Protein AF-A0AAD7NN65-F1 (afdb_monomer_lite)

pLDDT: mean 78.96, std 22.38, range [30.28, 98.56]

Sequence (208 aa):
MVINSLLILPLAISVAATFPTRLIYQSTSGLIFKNIAVRPSSKILITSTTSPTLHTLDATSTNATLDEVYTFHVTSLAGIAEYQPDIYAVVALNVNITAFCAVPGTPVAVWHVDLTADTPAVTQVAVISDPQSILNGLSAVPGNPDVVLAADPVVGAVYEITMSTVIYRAGVDLKSKGRRTGGSGMSERRRAGGSGTYTKRNHNTTGG

InterPro domains:
  IPR011042 Six-bladed beta-propeller, TolB-like [G3DSA:2.120.10.30] (15-181)
  IPR052998 Hetero-Diels-Alderase-like [PTHR42060] (18-170)

Structure (mmCIF, N/CA/C/O backbone):
data_AF-A0AAD7NN65-F1
#
_entry.id   AF-A0AAD7NN65-F1
#
loop_
_atom_site.group_PDB
_atom_site.id
_atom_site.type_symbol
_atom_site.label_atom_id
_atom_site.label_alt_id
_atom_site.label_comp_id
_atom_site.label_asym_id
_atom_site.label_entity_id
_atom_site.label_seq_id
_atom_site.pdbx_PDB_ins_code
_atom_site.Cartn_x
_atom_site.Cartn_y
_atom_site.Cartn_z
_atom_site.occupancy
_atom_site.B_iso_or_equiv
_atom_site.auth_seq_id
_atom_site.auth_comp_id
_atom_site.auth_asym_id
_atom_site.auth_atom_id
_atom_site.pdbx_PDB_model_num
ATOM 1 N N . MET A 1 1 ? -60.471 41.986 -25.757 1.00 39.44 1 MET A N 1
ATOM 2 C CA . MET A 1 1 ? -60.218 41.500 -24.384 1.00 39.44 1 MET A CA 1
ATOM 3 C C . MET A 1 1 ? -58.959 40.650 -24.444 1.00 39.44 1 MET A C 1
ATOM 5 O O . MET A 1 1 ? -59.010 39.572 -25.014 1.00 39.44 1 MET A O 1
ATOM 9 N N . VAL A 1 2 ? -57.816 41.193 -24.020 1.00 37.22 2 VAL A N 1
ATOM 10 C CA . VAL A 1 2 ? -56.503 40.530 -24.127 1.00 37.22 2 VAL A CA 1
ATOM 11 C C . VAL A 1 2 ? -56.123 40.065 -22.726 1.00 37.22 2 VAL A C 1
ATOM 13 O O . VAL A 1 2 ? -56.065 40.886 -21.814 1.00 37.22 2 VAL A O 1
ATOM 16 N N . ILE A 1 3 ? -55.948 38.759 -22.532 1.00 47.16 3 ILE A N 1
ATOM 17 C CA . ILE A 1 3 ? -55.570 38.179 -21.240 1.00 47.16 3 ILE A CA 1
ATOM 18 C C . ILE A 1 3 ? -54.047 38.024 -21.254 1.00 47.16 3 ILE A C 1
ATOM 20 O O . ILE A 1 3 ? -53.515 37.188 -21.979 1.00 47.16 3 ILE A O 1
ATOM 24 N N . ASN A 1 4 ? -53.348 38.854 -20.479 1.00 46.69 4 ASN A N 1
ATOM 25 C CA . ASN A 1 4 ? -51.917 38.700 -20.223 1.00 46.69 4 ASN A CA 1
ATOM 26 C C . ASN A 1 4 ? -51.708 37.517 -19.268 1.00 46.69 4 ASN A C 1
ATOM 28 O O . ASN A 1 4 ? -51.954 37.634 -18.068 1.00 46.69 4 ASN A O 1
ATOM 32 N N . SER A 1 5 ? -51.239 36.384 -19.787 1.00 57.75 5 SER A N 1
ATOM 33 C CA . SER A 1 5 ? -50.751 35.279 -18.959 1.00 57.75 5 SER A CA 1
ATOM 34 C C . SER A 1 5 ? -49.313 35.556 -18.523 1.00 57.75 5 SER A C 1
ATOM 36 O O . SER A 1 5 ? -48.395 35.567 -19.340 1.00 57.75 5 SER A O 1
ATOM 38 N N . LEU A 1 6 ? -49.118 35.781 -17.223 1.00 54.78 6 LEU A N 1
ATOM 39 C CA . LEU A 1 6 ? -47.803 35.931 -16.606 1.00 54.78 6 LEU A CA 1
ATOM 40 C C . LEU A 1 6 ? -47.265 34.537 -16.232 1.00 54.78 6 LEU A C 1
ATOM 42 O O . LEU A 1 6 ? -47.815 33.873 -15.356 1.00 54.78 6 LEU A O 1
ATOM 46 N N . LEU A 1 7 ? -46.210 34.078 -16.909 1.00 51.28 7 LEU A N 1
ATOM 47 C CA . LEU A 1 7 ? -45.475 32.865 -16.535 1.00 51.28 7 LEU A CA 1
ATOM 48 C C . LEU A 1 7 ? -44.596 33.158 -15.312 1.00 51.28 7 LEU A C 1
ATOM 50 O O . LEU A 1 7 ? -43.692 33.988 -15.382 1.00 51.28 7 LEU A O 1
ATOM 54 N N . ILE A 1 8 ? -44.839 32.456 -14.205 1.00 59.69 8 ILE A N 1
ATOM 55 C CA . ILE A 1 8 ? -43.962 32.473 -13.029 1.00 59.69 8 ILE A CA 1
ATOM 56 C C . ILE A 1 8 ? -42.977 31.309 -13.168 1.00 59.69 8 ILE A C 1
ATOM 58 O O . ILE A 1 8 ? -43.374 30.146 -13.130 1.00 59.69 8 ILE A O 1
ATOM 62 N N . LEU A 1 9 ? -41.692 31.621 -13.344 1.00 50.56 9 LEU A N 1
ATOM 63 C CA . LEU A 1 9 ? -40.610 30.637 -13.337 1.00 50.56 9 LEU A CA 1
ATOM 64 C C . LEU A 1 9 ? -40.206 30.364 -11.873 1.00 50.56 9 LEU A C 1
ATOM 66 O O . LEU A 1 9 ? -39.846 31.318 -11.178 1.00 50.56 9 LEU A O 1
ATOM 70 N N . PRO A 1 10 ? -40.249 29.120 -11.361 1.00 60.00 10 PRO A N 1
ATOM 71 C CA . PRO A 1 10 ? -39.813 28.853 -9.998 1.00 60.00 10 PRO A CA 1
ATOM 72 C C . PRO A 1 10 ? -38.289 28.981 -9.906 1.00 60.00 10 PRO A C 1
ATOM 74 O O . PRO A 1 10 ? -37.542 28.295 -10.606 1.00 60.00 10 PRO A O 1
ATOM 77 N N . LEU A 1 11 ? -37.825 29.862 -9.021 1.00 59.59 11 LEU A N 1
ATOM 78 C CA . LEU A 1 11 ? -36.419 29.968 -8.655 1.00 59.59 11 LEU A CA 1
ATOM 79 C C . LEU A 1 11 ? -36.058 28.742 -7.802 1.00 59.59 11 LEU A C 1
ATOM 81 O O . LEU A 1 11 ? -36.485 28.631 -6.653 1.00 59.59 11 LEU A O 1
ATOM 85 N N . ALA A 1 12 ? -35.302 27.798 -8.361 1.00 61.72 12 ALA A N 1
ATOM 86 C CA . ALA A 1 12 ? -34.784 26.671 -7.595 1.00 61.72 12 ALA A CA 1
ATOM 87 C C . ALA A 1 12 ? -33.717 27.177 -6.612 1.00 61.72 12 ALA A C 1
ATOM 89 O O . ALA A 1 12 ? -32.590 27.488 -6.997 1.00 61.72 12 ALA A O 1
ATOM 90 N N . ILE A 1 13 ? -34.076 27.278 -5.333 1.00 61.81 13 ILE A N 1
ATOM 91 C CA . ILE A 1 13 ? -33.126 27.563 -4.257 1.00 61.81 13 ILE A CA 1
ATOM 92 C C . ILE A 1 13 ? -32.327 26.279 -4.017 1.00 61.81 13 ILE A C 1
ATOM 94 O O . ILE A 1 13 ? -32.827 25.318 -3.437 1.00 61.81 13 ILE A O 1
ATOM 98 N N . SER A 1 14 ? -31.081 26.245 -4.489 1.00 65.19 14 SER A N 1
ATOM 99 C CA . SER A 1 14 ? -30.148 25.170 -4.152 1.00 65.19 14 SER A CA 1
ATOM 100 C C . SER A 1 14 ? -29.712 25.338 -2.698 1.00 65.19 14 SER A C 1
ATOM 102 O O . SER A 1 14 ? -28.829 26.143 -2.403 1.00 65.19 14 SER A O 1
ATOM 104 N N . VAL A 1 15 ? -30.309 24.578 -1.779 1.00 65.19 15 VAL A N 1
ATOM 105 C CA . VAL A 1 15 ? -29.771 24.438 -0.421 1.00 65.19 15 VAL A CA 1
ATOM 106 C C . VAL A 1 15 ? -28.445 23.693 -0.534 1.00 65.19 15 VAL A C 1
ATOM 108 O O . VAL A 1 15 ? -28.407 22.521 -0.908 1.00 65.19 15 VAL A O 1
ATOM 111 N N . ALA A 1 16 ? -27.340 24.379 -0.249 1.00 71.75 16 ALA A N 1
ATOM 112 C CA . ALA A 1 16 ? -26.058 23.713 -0.090 1.00 71.75 16 ALA A CA 1
ATOM 113 C C . ALA A 1 16 ? -26.151 22.801 1.141 1.00 71.75 16 ALA A C 1
ATOM 115 O O . ALA A 1 16 ? -26.348 23.276 2.257 1.00 71.75 16 ALA A O 1
ATOM 116 N N . ALA A 1 17 ? -26.053 21.488 0.936 1.00 73.94 17 ALA A N 1
ATOM 117 C CA . ALA A 1 17 ? -25.969 20.544 2.039 1.00 73.94 17 ALA A CA 1
ATOM 118 C C . ALA A 1 17 ? -24.648 20.773 2.789 1.00 73.94 17 ALA A C 1
ATOM 120 O O . ALA A 1 17 ? -23.566 20.577 2.231 1.00 73.94 17 ALA A O 1
ATOM 121 N N . THR A 1 18 ? -24.734 21.198 4.048 1.00 78.94 18 THR A N 1
ATOM 122 C CA . THR A 1 18 ? -23.572 21.285 4.933 1.00 78.94 18 THR A CA 1
ATOM 123 C C . THR A 1 18 ? -23.341 19.912 5.549 1.00 78.94 18 THR A C 1
ATOM 125 O O . THR A 1 18 ? -24.149 19.441 6.347 1.00 78.94 18 THR A O 1
ATOM 128 N N . PHE A 1 19 ? -22.243 19.259 5.179 1.00 83.06 19 PHE A N 1
ATOM 129 C CA . PHE A 1 19 ? -21.831 18.007 5.806 1.00 83.06 19 PHE A CA 1
ATOM 130 C C . PHE A 1 19 ? -20.945 18.326 7.014 1.00 83.06 19 PHE A C 1
ATOM 132 O O . PHE A 1 19 ? -19.936 19.016 6.839 1.00 83.06 19 PHE A O 1
ATOM 139 N N . PRO A 1 20 ? -21.290 17.871 8.232 1.00 86.31 20 PRO A N 1
ATOM 140 C CA . PRO A 1 20 ? -20.447 18.106 9.394 1.00 86.31 20 PRO A CA 1
ATOM 141 C C . PRO A 1 20 ? -19.094 17.416 9.196 1.00 86.31 20 PRO A C 1
ATOM 143 O O . PRO A 1 20 ? -19.024 16.219 8.920 1.00 86.31 20 PRO A O 1
ATOM 146 N N . THR A 1 21 ? -18.010 18.175 9.338 1.00 88.75 21 THR A N 1
ATOM 147 C CA . THR A 1 21 ? -16.640 17.654 9.306 1.00 88.75 21 THR A CA 1
ATOM 148 C C . THR A 1 21 ? -16.090 17.555 10.718 1.00 88.75 21 THR A C 1
ATOM 150 O O . THR A 1 21 ? -16.286 18.461 11.527 1.00 88.75 21 THR A O 1
ATOM 153 N N . ARG A 1 22 ? -15.341 16.492 11.001 1.00 89.62 22 ARG A N 1
ATOM 154 C CA . ARG A 1 22 ? -14.658 16.282 12.280 1.00 89.62 22 ARG A CA 1
ATOM 155 C C . ARG A 1 22 ? -13.214 15.862 12.022 1.00 89.62 22 ARG A C 1
ATOM 157 O O . ARG A 1 22 ? -12.957 15.072 11.117 1.00 89.62 22 ARG A O 1
ATOM 164 N N . LEU A 1 23 ? -12.287 16.353 12.845 1.00 91.44 23 LEU A N 1
ATOM 165 C CA . LEU A 1 23 ? -10.924 15.830 12.888 1.00 91.44 23 LEU A CA 1
ATOM 166 C C . LEU A 1 23 ? -10.939 14.428 13.511 1.00 91.44 23 LEU A C 1
ATOM 168 O O . LEU A 1 23 ? -11.312 14.272 14.673 1.00 91.44 23 LEU A O 1
ATOM 172 N N . ILE A 1 24 ? -10.549 13.424 12.729 1.00 92.00 24 ILE A N 1
ATOM 173 C CA . ILE A 1 24 ? -10.438 12.036 13.199 1.00 92.00 24 ILE A CA 1
ATOM 174 C C . ILE A 1 24 ? -9.067 11.810 13.838 1.00 92.00 24 ILE A C 1
ATOM 176 O O . ILE A 1 24 ? -8.979 11.289 14.943 1.00 92.00 24 ILE A O 1
ATOM 180 N N . TYR A 1 25 ? -8.004 12.220 13.146 1.00 93.50 25 TYR A N 1
ATOM 181 C CA . TYR A 1 25 ? -6.630 12.014 13.582 1.00 93.50 25 TYR A CA 1
ATOM 182 C C . TYR A 1 25 ? -5.707 13.085 12.994 1.00 93.50 25 TYR A C 1
ATOM 184 O O . TYR A 1 25 ? -5.878 13.495 11.845 1.00 93.50 25 TYR A O 1
ATOM 192 N N . GLN A 1 26 ? -4.704 13.499 13.768 1.00 92.62 26 GLN A N 1
ATOM 193 C CA . GLN A 1 26 ? -3.608 14.352 13.316 1.00 92.62 26 GLN A CA 1
ATOM 194 C C . GLN A 1 26 ? -2.284 13.763 13.802 1.00 92.62 26 GLN A C 1
ATOM 196 O O . GLN A 1 26 ? -2.108 13.516 14.993 1.00 92.62 26 GLN A O 1
ATOM 201 N N . SER A 1 27 ? -1.345 13.555 12.878 1.00 91.31 27 SER A N 1
ATOM 202 C CA . SER A 1 27 ? -0.030 13.011 13.214 1.00 91.31 27 SER A CA 1
ATOM 203 C C . SER A 1 27 ? 0.775 13.991 14.065 1.00 91.31 27 SER A C 1
ATOM 205 O O . SER A 1 27 ? 0.946 15.147 13.683 1.00 91.31 27 SER A O 1
ATOM 207 N N . THR A 1 28 ? 1.359 13.503 15.158 1.00 89.62 28 THR A N 1
ATOM 208 C CA . THR A 1 28 ? 2.339 14.241 15.977 1.00 89.62 28 THR A CA 1
ATOM 209 C C . THR A 1 28 ? 3.787 13.901 15.612 1.00 89.62 28 THR A C 1
ATOM 211 O O . THR A 1 28 ? 4.690 14.675 15.905 1.00 89.62 28 THR A O 1
ATOM 214 N N . SER A 1 29 ? 4.011 12.785 14.913 1.00 87.00 29 SER A N 1
ATOM 215 C CA . SER A 1 29 ? 5.327 12.282 14.487 1.00 87.00 29 SER A CA 1
ATOM 216 C C . SER A 1 29 ? 5.775 12.768 13.101 1.00 87.00 29 SER A C 1
ATOM 218 O O . SER A 1 29 ? 6.765 12.281 12.564 1.00 87.00 29 SER A O 1
ATOM 220 N N . GLY A 1 30 ? 5.050 13.718 12.498 1.00 84.94 30 GLY A N 1
ATOM 221 C CA . GLY A 1 30 ? 5.386 14.255 11.174 1.00 84.94 30 GLY A CA 1
ATOM 222 C C . GLY A 1 30 ? 5.060 13.341 9.985 1.00 84.94 30 GLY A C 1
ATOM 223 O O . GLY A 1 30 ? 5.566 13.590 8.892 1.00 84.94 30 GLY A O 1
ATOM 224 N N . LEU A 1 31 ? 4.214 12.312 10.153 1.00 92.81 31 LEU A N 1
ATOM 225 C CA . LEU A 1 31 ? 3.743 11.496 9.032 1.00 92.81 31 LEU A CA 1
ATOM 226 C C . LEU A 1 31 ? 3.009 12.352 7.997 1.00 92.81 31 LEU A C 1
ATOM 228 O O . LEU A 1 31 ? 2.053 13.065 8.308 1.00 92.81 31 LEU A O 1
ATOM 232 N N . ILE A 1 32 ? 3.423 12.225 6.739 1.00 93.44 32 ILE A N 1
ATOM 233 C CA . ILE A 1 32 ? 2.738 12.834 5.600 1.00 93.44 32 ILE A CA 1
ATOM 234 C C . ILE A 1 32 ? 1.831 11.772 4.983 1.00 93.44 32 ILE A C 1
ATOM 236 O O . ILE A 1 32 ? 2.306 10.908 4.240 1.00 93.44 32 ILE A O 1
ATOM 240 N N . PHE A 1 33 ? 0.537 11.817 5.302 1.00 95.25 33 PHE A N 1
ATOM 241 C CA . PHE A 1 33 ? -0.455 10.902 4.730 1.00 95.25 33 PHE A CA 1
ATOM 242 C C . PHE A 1 33 ? -0.684 11.161 3.241 1.00 95.25 33 PHE A C 1
ATOM 244 O O . PHE A 1 33 ? -0.532 12.288 2.755 1.00 95.25 33 PHE A O 1
ATOM 251 N N . LYS A 1 34 ? -1.044 10.102 2.511 1.00 92.50 34 LYS A N 1
ATOM 252 C CA . LYS A 1 34 ? -1.298 10.159 1.068 1.00 92.50 34 LYS A CA 1
ATOM 253 C C . LYS A 1 34 ? -2.701 9.724 0.712 1.00 92.50 34 LYS A C 1
ATOM 255 O O . LYS A 1 34 ? -3.583 10.571 0.606 1.00 92.50 34 LYS A O 1
ATOM 260 N N . ASN A 1 35 ? -2.887 8.426 0.525 1.00 96.56 35 ASN A N 1
ATOM 261 C CA . ASN A 1 35 ? -4.137 7.848 0.069 1.00 96.56 35 ASN A CA 1
ATOM 262 C C . 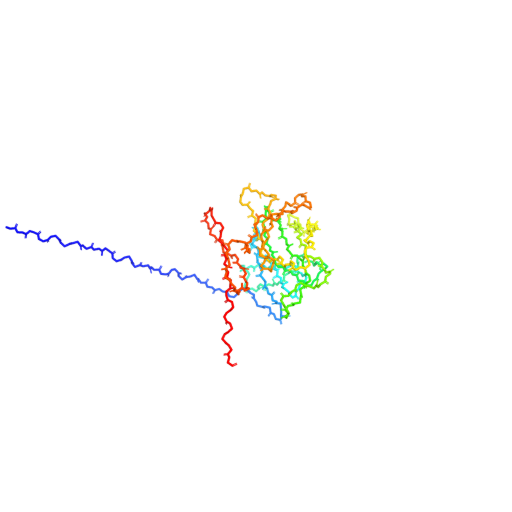ASN A 1 35 ? -4.715 6.942 1.152 1.00 96.56 35 ASN A C 1
ATOM 264 O O . ASN A 1 35 ? -3.989 6.424 2.009 1.00 96.56 35 ASN A O 1
ATOM 268 N N . ILE A 1 36 ? -6.030 6.762 1.086 1.00 97.38 36 ILE A N 1
ATOM 269 C CA . ILE A 1 36 ? -6.789 5.961 2.037 1.00 97.38 36 ILE A CA 1
ATOM 270 C C . ILE A 1 36 ? -7.654 4.932 1.315 1.00 97.38 36 ILE A C 1
ATOM 272 O O . ILE A 1 36 ? -8.092 5.170 0.188 1.00 97.38 36 ILE A O 1
ATOM 276 N N . ALA A 1 37 ? -7.944 3.828 1.995 1.00 97.69 37 ALA A N 1
ATOM 277 C CA . ALA A 1 37 ? -8.984 2.882 1.609 1.00 97.69 37 ALA A CA 1
ATOM 278 C C . ALA A 1 37 ? -9.854 2.566 2.829 1.00 97.69 37 ALA A C 1
ATOM 280 O O . ALA A 1 37 ? -9.349 2.454 3.943 1.00 97.69 37 ALA A O 1
ATOM 281 N N . VAL A 1 38 ? -11.166 2.463 2.630 1.00 96.44 38 VAL A N 1
ATOM 282 C CA . VAL A 1 38 ? -12.100 2.081 3.696 1.00 96.44 38 VAL A CA 1
ATOM 283 C C . VAL A 1 38 ? -12.237 0.569 3.667 1.00 96.44 38 VAL A C 1
ATOM 285 O O . VAL A 1 38 ? -12.474 0.012 2.601 1.00 96.44 38 VAL A O 1
ATOM 288 N N . ARG A 1 39 ? -12.087 -0.075 4.822 1.00 95.94 39 ARG A N 1
ATOM 289 C CA . ARG A 1 39 ? -12.269 -1.518 4.971 1.00 95.94 39 ARG A CA 1
ATOM 290 C C . ARG A 1 39 ? -13.745 -1.874 5.145 1.00 95.94 39 ARG A C 1
ATOM 292 O O . ARG A 1 39 ? -14.496 -1.057 5.688 1.00 95.94 39 ARG A O 1
ATOM 299 N N . PRO A 1 40 ? -14.155 -3.121 4.853 1.00 94.06 40 PRO A N 1
ATOM 300 C CA . PRO A 1 40 ? -15.480 -3.629 5.224 1.00 94.06 40 PRO A CA 1
ATOM 301 C C . PRO A 1 40 ? -15.797 -3.493 6.724 1.00 94.06 40 PRO A C 1
ATOM 303 O O . PRO A 1 40 ? -16.945 -3.284 7.105 1.00 94.06 40 PRO A O 1
ATOM 306 N N . SER A 1 41 ? -14.774 -3.523 7.586 1.00 91.19 41 SER A N 1
ATOM 307 C CA . SER A 1 41 ? -14.889 -3.285 9.034 1.00 91.19 41 SER A CA 1
ATOM 308 C C . SER A 1 41 ? -15.132 -1.820 9.428 1.00 91.19 41 SER A C 1
ATOM 310 O O . SER A 1 41 ? -15.153 -1.506 10.613 1.00 91.19 41 SER A O 1
ATOM 312 N N . SER A 1 42 ? -15.294 -0.906 8.464 1.00 90.31 42 SER A N 1
ATOM 313 C CA . SER A 1 42 ? -15.393 0.555 8.656 1.00 90.31 42 SER A CA 1
ATOM 314 C C . SER A 1 42 ? -14.130 1.238 9.197 1.00 90.31 42 SER A C 1
ATOM 316 O O . SER A 1 42 ? -14.113 2.457 9.380 1.00 90.31 42 SER A O 1
ATOM 318 N N . LYS A 1 43 ? -13.039 0.488 9.390 1.00 95.56 43 LYS A N 1
ATOM 319 C CA . LYS A 1 43 ? -11.708 1.059 9.617 1.00 95.56 43 LYS A CA 1
ATOM 320 C C . LYS A 1 43 ? -11.148 1.652 8.324 1.00 95.56 43 LYS A C 1
ATOM 322 O O . LYS A 1 43 ? -11.530 1.260 7.224 1.00 95.56 43 LYS A O 1
ATOM 327 N N . ILE A 1 44 ? -10.218 2.590 8.453 1.00 97.12 44 ILE A N 1
ATOM 328 C CA . ILE A 1 44 ? -9.548 3.246 7.328 1.00 97.12 44 ILE A CA 1
ATOM 329 C C . ILE A 1 44 ? -8.091 2.802 7.295 1.00 97.12 44 ILE A C 1
ATOM 331 O O . ILE A 1 44 ? -7.387 2.971 8.285 1.00 97.12 44 ILE A O 1
ATOM 335 N N . LEU A 1 45 ? -7.644 2.294 6.149 1.00 98.31 45 LEU A N 1
ATOM 336 C CA . LEU A 1 45 ? -6.238 2.083 5.820 1.00 98.31 45 LEU A CA 1
ATOM 337 C C . LEU A 1 45 ? -5.619 3.374 5.293 1.00 98.31 45 LEU A C 1
ATOM 339 O O . LEU A 1 45 ? -6.246 4.083 4.506 1.00 98.31 45 LEU A O 1
ATOM 343 N N . ILE A 1 46 ? -4.387 3.664 5.701 1.00 98.06 46 ILE A N 1
ATOM 344 C CA . ILE A 1 46 ? -3.701 4.924 5.412 1.00 98.06 46 ILE A CA 1
ATOM 345 C C . ILE A 1 46 ? -2.266 4.643 4.975 1.00 98.06 46 ILE A C 1
ATOM 347 O O . ILE A 1 46 ? -1.496 3.983 5.672 1.00 98.06 46 ILE A O 1
ATOM 351 N N . THR A 1 47 ? -1.899 5.208 3.829 1.00 98.12 47 THR A N 1
ATOM 352 C CA . THR A 1 47 ? -0.525 5.222 3.308 1.00 98.12 47 THR A CA 1
ATOM 353 C C . THR A 1 47 ? 0.184 6.529 3.663 1.00 98.12 47 THR A C 1
ATOM 355 O O . THR A 1 47 ? -0.453 7.572 3.857 1.00 98.12 47 THR A O 1
ATOM 358 N N . SER A 1 48 ? 1.517 6.503 3.713 1.00 96.38 48 SER A N 1
ATOM 359 C CA . SER A 1 48 ? 2.333 7.685 3.992 1.00 96.38 48 SER A CA 1
ATOM 360 C C . SER A 1 48 ? 3.571 7.757 3.104 1.00 96.38 48 SER A C 1
ATOM 362 O O . SER A 1 48 ? 4.271 6.768 2.926 1.00 96.38 48 SER A O 1
ATOM 364 N N . THR A 1 49 ? 3.918 8.956 2.619 1.00 94.44 49 THR A N 1
ATOM 365 C CA . THR A 1 49 ? 5.191 9.157 1.893 1.00 94.44 49 THR A CA 1
ATOM 366 C C . THR A 1 49 ? 6.430 9.178 2.775 1.00 94.44 49 THR A C 1
ATOM 368 O O . THR A 1 49 ? 7.536 9.270 2.256 1.00 94.44 49 THR A O 1
ATOM 371 N N . THR A 1 50 ? 6.257 9.183 4.092 1.00 94.69 50 THR A N 1
ATOM 372 C CA . THR A 1 50 ? 7.351 9.307 5.065 1.00 94.69 50 THR A CA 1
ATOM 373 C C . THR A 1 50 ? 7.402 8.120 6.017 1.00 94.69 50 THR A C 1
ATOM 375 O O . THR A 1 50 ? 8.086 8.189 7.032 1.00 94.69 50 THR A O 1
ATOM 378 N N . SER A 1 51 ? 6.643 7.063 5.731 1.00 95.75 51 SER A N 1
ATOM 379 C CA . SER A 1 51 ? 6.651 5.827 6.500 1.00 95.75 51 SER A CA 1
ATOM 380 C C . SER A 1 51 ? 6.511 4.630 5.560 1.00 95.75 51 SER A C 1
ATOM 382 O O . SER A 1 51 ? 5.723 4.689 4.610 1.00 95.75 51 SER A O 1
ATOM 384 N N . PRO A 1 52 ? 7.243 3.538 5.825 1.00 96.94 52 PRO A N 1
ATOM 385 C CA . PRO A 1 52 ? 7.057 2.269 5.138 1.00 96.94 52 PRO A CA 1
ATOM 386 C C . PRO A 1 52 ? 5.880 1.452 5.670 1.00 96.94 52 PRO A C 1
ATOM 388 O O . PRO A 1 52 ? 5.657 0.342 5.195 1.00 96.94 52 PRO A O 1
ATOM 391 N N . THR A 1 53 ? 5.163 1.946 6.674 1.00 98.19 53 THR A N 1
ATOM 392 C CA . THR A 1 53 ? 4.116 1.198 7.362 1.00 98.19 53 THR A CA 1
ATOM 393 C C . THR A 1 53 ? 2.742 1.568 6.819 1.00 98.19 53 THR A C 1
ATOM 395 O O . THR A 1 53 ? 2.376 2.742 6.726 1.00 98.19 53 THR A O 1
ATOM 398 N N . LEU A 1 54 ? 1.966 0.547 6.455 1.00 98.56 54 LEU A N 1
ATOM 399 C CA . LEU A 1 54 ? 0.535 0.678 6.228 1.00 98.56 54 LEU A CA 1
ATOM 400 C C . LEU A 1 54 ? -0.135 0.742 7.593 1.00 98.56 54 LEU A C 1
ATOM 402 O O . LEU A 1 54 ? -0.009 -0.187 8.392 1.00 98.56 54 LEU A O 1
ATOM 406 N N . HIS A 1 55 ? -0.846 1.832 7.849 1.00 98.06 55 HIS A N 1
ATOM 407 C CA . HIS A 1 55 ? -1.550 2.023 9.108 1.00 98.06 55 HIS A CA 1
ATOM 408 C C . HIS A 1 55 ? -3.051 1.826 8.933 1.00 98.06 55 HIS A C 1
ATOM 410 O O . HIS A 1 55 ? -3.589 1.997 7.838 1.00 98.06 55 HIS A O 1
ATOM 416 N N . THR A 1 56 ? -3.735 1.525 10.031 1.00 97.69 56 THR A N 1
ATOM 417 C CA . THR A 1 56 ? -5.192 1.534 10.116 1.00 97.69 56 THR A CA 1
ATOM 418 C C . THR A 1 56 ? -5.648 2.405 11.279 1.00 97.69 56 THR A C 1
ATOM 420 O O . THR A 1 56 ? -4.954 2.523 12.283 1.00 97.69 56 THR A O 1
ATOM 423 N N . LEU A 1 57 ? -6.834 2.996 11.169 1.00 96.19 57 LEU A N 1
ATOM 424 C CA . LEU A 1 57 ? -7.517 3.617 12.305 1.00 96.19 57 LEU A CA 1
ATOM 425 C C . LEU A 1 57 ? -9.024 3.389 12.240 1.00 96.19 57 LEU A C 1
ATOM 427 O O . LEU A 1 57 ? -9.580 3.129 11.171 1.00 96.19 57 LEU A O 1
ATOM 431 N N . ASP A 1 58 ? -9.690 3.504 13.382 1.00 95.12 58 ASP A N 1
ATOM 432 C CA . ASP A 1 58 ? -11.148 3.536 13.465 1.00 95.12 58 ASP A CA 1
ATOM 433 C C . ASP A 1 58 ? -11.643 4.988 13.431 1.00 95.12 58 ASP A C 1
ATOM 435 O O . ASP A 1 58 ? -11.431 5.760 14.368 1.00 95.12 58 ASP A O 1
ATOM 439 N N . ALA A 1 59 ? -12.319 5.361 12.344 1.00 89.88 59 ALA A N 1
ATOM 440 C CA . ALA A 1 59 ? -12.853 6.708 12.152 1.00 89.88 59 ALA A CA 1
ATOM 441 C C . ALA A 1 59 ? -14.063 7.027 13.045 1.00 89.88 59 ALA A C 1
ATOM 443 O O . ALA A 1 59 ? -14.414 8.199 13.218 1.00 89.88 59 ALA A O 1
ATOM 444 N N . THR A 1 60 ? -14.701 6.001 13.608 1.00 90.00 60 THR A N 1
ATOM 445 C CA . THR A 1 60 ? -15.848 6.143 14.510 1.00 90.00 60 THR A CA 1
ATOM 446 C C . THR A 1 60 ? -15.413 6.404 15.951 1.00 90.00 60 THR A C 1
ATOM 448 O O . THR A 1 60 ? -16.174 6.989 16.724 1.00 90.00 60 THR A O 1
ATOM 451 N N . SER A 1 61 ? -14.164 6.072 16.296 1.00 90.62 61 SER A N 1
ATOM 452 C CA . SER A 1 61 ? -13.603 6.321 17.622 1.00 90.62 61 SER A CA 1
ATOM 453 C C . SER A 1 61 ? -13.523 7.820 17.937 1.00 90.62 61 SER A C 1
ATOM 455 O O . SER A 1 61 ? -13.189 8.667 17.095 1.00 90.62 61 SER A O 1
ATOM 457 N N . THR A 1 62 ? -13.816 8.176 19.188 1.00 86.50 62 THR A N 1
ATOM 458 C CA . THR A 1 62 ? -13.615 9.536 19.711 1.00 86.50 62 THR A CA 1
ATOM 459 C C . THR A 1 62 ? -12.132 9.873 19.865 1.00 86.50 62 THR A C 1
ATOM 461 O O . THR A 1 62 ? -11.757 11.025 19.662 1.00 86.50 62 THR A O 1
ATOM 464 N N . ASN A 1 63 ? -11.303 8.858 20.121 1.00 88.50 63 ASN A N 1
ATOM 465 C CA . ASN A 1 63 ? -9.855 8.942 20.302 1.00 88.50 63 ASN A CA 1
ATOM 466 C C . ASN A 1 63 ? -9.172 7.946 19.357 1.00 88.50 63 ASN A C 1
ATOM 468 O O . ASN A 1 63 ? -8.687 6.901 19.789 1.00 88.50 63 ASN A O 1
ATOM 472 N N . ALA A 1 64 ? -9.212 8.223 18.053 1.00 92.56 64 ALA A N 1
ATOM 473 C CA . ALA A 1 64 ? -8.614 7.336 17.063 1.00 92.56 64 ALA A CA 1
ATOM 474 C C . ALA A 1 64 ? -7.090 7.252 17.255 1.00 92.56 64 ALA A C 1
ATOM 476 O O . ALA A 1 64 ? -6.413 8.272 17.400 1.00 92.56 64 ALA A O 1
ATOM 477 N N . THR A 1 65 ? -6.556 6.036 17.219 1.00 93.12 65 THR A N 1
ATOM 478 C CA . THR A 1 65 ? -5.119 5.746 17.179 1.00 93.12 65 THR A CA 1
ATOM 479 C C . THR A 1 65 ? -4.742 5.209 15.805 1.00 93.12 65 THR A C 1
ATOM 481 O O . THR A 1 65 ? -5.589 4.670 15.093 1.00 93.12 65 THR A O 1
ATOM 484 N N . LEU A 1 66 ? -3.478 5.391 15.417 1.00 94.44 66 LEU A N 1
ATOM 485 C CA . LEU A 1 66 ? -2.914 4.705 14.259 1.00 94.44 66 LEU A CA 1
ATOM 486 C C . LEU A 1 66 ? -2.318 3.386 14.722 1.00 94.44 66 LEU A C 1
ATOM 488 O O . LEU A 1 66 ? -1.308 3.383 15.424 1.00 94.44 66 LEU A O 1
ATOM 492 N N . ASP A 1 67 ? -2.920 2.295 14.279 1.00 95.62 67 ASP A N 1
ATOM 493 C CA . ASP A 1 67 ? -2.396 0.955 14.487 1.00 95.62 67 ASP A CA 1
ATOM 494 C C . ASP A 1 67 ? -1.592 0.538 13.248 1.00 95.62 67 ASP A C 1
ATOM 496 O O . ASP A 1 67 ? -1.888 0.949 12.120 1.00 95.62 67 ASP A O 1
ATOM 500 N N . GLU A 1 68 ? -0.554 -0.267 13.439 1.00 97.19 68 GLU A N 1
ATOM 501 C CA . GLU A 1 68 ? 0.248 -0.804 12.340 1.00 97.19 68 GLU A CA 1
ATOM 502 C C . GLU A 1 68 ? -0.421 -2.048 11.750 1.00 97.19 68 GLU A C 1
ATOM 504 O O . GLU A 1 68 ? -0.863 -2.933 12.479 1.00 97.19 68 GLU A O 1
ATOM 509 N N . VAL A 1 69 ? -0.495 -2.116 10.420 1.00 98.00 69 VAL A N 1
ATOM 510 C CA . VAL A 1 69 ? -0.991 -3.294 9.691 1.00 98.00 69 VAL A CA 1
ATOM 511 C C . VAL A 1 69 ? 0.184 -4.114 9.181 1.00 98.00 69 VAL A C 1
ATOM 513 O O . VAL A 1 69 ? 0.271 -5.309 9.436 1.00 98.00 69 VAL A O 1
ATOM 516 N N . TYR A 1 70 ? 1.090 -3.471 8.445 1.00 98.44 70 TYR A N 1
ATOM 517 C CA . TYR A 1 70 ? 2.255 -4.126 7.860 1.00 98.44 70 TYR A CA 1
ATOM 518 C C . TYR A 1 70 ? 3.340 -3.104 7.521 1.00 98.44 70 TYR A C 1
ATOM 520 O O . TYR A 1 70 ? 3.027 -2.004 7.060 1.00 98.44 70 TYR A O 1
ATOM 528 N N . THR A 1 71 ? 4.608 -3.480 7.693 1.00 98.25 71 THR A N 1
ATOM 529 C CA . THR A 1 71 ? 5.768 -2.635 7.377 1.00 98.25 71 THR A CA 1
ATOM 530 C C . THR A 1 71 ? 6.540 -3.218 6.201 1.00 98.25 71 THR A C 1
ATOM 532 O O . THR A 1 71 ? 7.052 -4.332 6.267 1.00 98.25 71 THR A O 1
ATOM 535 N N . PHE A 1 72 ? 6.630 -2.448 5.119 1.00 97.62 72 PHE A N 1
ATOM 536 C CA . PHE A 1 72 ? 7.303 -2.843 3.884 1.00 97.62 72 PHE A CA 1
ATOM 537 C C . PHE A 1 72 ? 8.806 -2.526 3.938 1.00 97.62 72 PHE A C 1
ATOM 539 O O . PHE A 1 72 ? 9.244 -1.615 4.635 1.00 97.62 72 PHE A O 1
ATOM 546 N N . HIS A 1 73 ? 9.620 -3.217 3.139 1.00 95.25 73 HIS A N 1
ATOM 547 C CA . HIS A 1 73 ? 11.058 -2.928 3.014 1.00 95.25 73 HIS A CA 1
ATOM 548 C C . HIS A 1 73 ? 11.343 -1.774 2.029 1.00 95.25 73 HIS A C 1
ATOM 550 O O . HIS A 1 73 ? 12.065 -1.940 1.046 1.00 95.25 73 HIS A O 1
ATOM 556 N N . VAL A 1 74 ? 10.743 -0.607 2.271 1.00 95.38 74 VAL A N 1
ATOM 557 C CA . VAL A 1 74 ? 10.919 0.636 1.490 1.00 95.38 74 VAL A 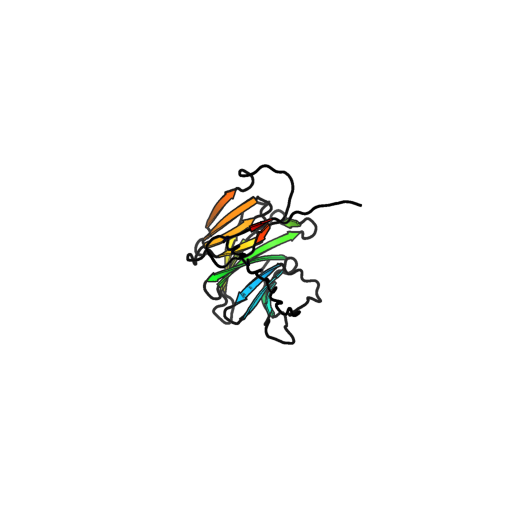CA 1
ATOM 558 C C . VAL A 1 74 ? 10.968 1.847 2.434 1.00 95.38 74 VAL A C 1
ATOM 560 O O . VAL A 1 74 ? 11.138 1.676 3.636 1.00 95.38 74 VAL A O 1
ATOM 563 N N . THR A 1 75 ? 10.827 3.075 1.929 1.00 95.19 75 THR A N 1
ATOM 564 C CA . THR A 1 75 ? 10.709 4.292 2.754 1.00 95.19 75 THR A CA 1
ATOM 565 C C . THR A 1 75 ? 9.349 4.975 2.656 1.00 95.19 75 THR A C 1
ATOM 567 O O . THR A 1 75 ? 9.058 5.869 3.452 1.00 95.19 75 THR A O 1
ATOM 570 N N . SER A 1 76 ? 8.514 4.588 1.688 1.00 96.00 76 SER A N 1
ATOM 571 C CA . SER A 1 76 ? 7.244 5.260 1.434 1.00 96.00 76 SER A CA 1
ATOM 572 C C . SER A 1 76 ? 6.181 4.356 0.824 1.00 96.00 76 SER A C 1
ATOM 574 O O . SER A 1 76 ? 6.479 3.448 0.045 1.00 96.00 76 SER A O 1
ATOM 576 N N . LEU A 1 77 ? 4.927 4.678 1.133 1.00 97.75 77 LEU A N 1
ATOM 577 C CA . LEU A 1 77 ? 3.731 4.136 0.504 1.00 97.75 77 LEU A CA 1
ATOM 578 C C . LEU A 1 77 ? 2.963 5.250 -0.221 1.00 97.75 77 LEU A C 1
ATOM 580 O O . LEU A 1 77 ? 2.944 6.405 0.219 1.00 97.75 77 LEU A O 1
ATOM 584 N N . ALA A 1 78 ? 2.311 4.904 -1.330 1.00 96.00 78 ALA A N 1
ATOM 585 C CA . ALA A 1 78 ? 1.574 5.864 -2.153 1.00 96.00 78 ALA A CA 1
ATOM 586 C C . ALA A 1 78 ? 0.138 5.407 -2.447 1.00 96.00 78 ALA A C 1
ATOM 588 O O . ALA A 1 78 ? -0.774 5.668 -1.669 1.00 96.00 78 ALA A O 1
ATOM 589 N N . GLY A 1 79 ? -0.089 4.759 -3.586 1.00 96.94 79 GLY A N 1
ATOM 590 C CA . GLY A 1 79 ? -1.413 4.313 -4.004 1.00 96.94 79 GLY A CA 1
ATOM 591 C C . GLY A 1 79 ? -1.949 3.179 -3.147 1.00 96.94 79 GLY A C 1
ATOM 592 O O . GLY A 1 79 ? -1.191 2.296 -2.759 1.00 96.94 79 GLY A O 1
ATOM 593 N N . ILE A 1 80 ? -3.258 3.186 -2.897 1.00 98.56 80 ILE A N 1
ATOM 594 C CA . ILE A 1 80 ? -3.977 2.058 -2.307 1.00 98.56 80 ILE A CA 1
ATOM 595 C C . ILE A 1 80 ? -5.346 1.915 -2.970 1.00 98.56 80 ILE A C 1
ATOM 597 O O . ILE A 1 80 ? -6.024 2.916 -3.204 1.00 98.56 80 ILE A O 1
ATOM 601 N N . ALA A 1 81 ? -5.747 0.685 -3.281 1.00 98.00 81 ALA A N 1
ATOM 602 C CA . ALA A 1 81 ? -7.085 0.380 -3.770 1.00 98.00 81 ALA A CA 1
ATOM 603 C C . ALA A 1 81 ? -7.536 -1.000 -3.294 1.00 98.00 81 ALA A C 1
ATOM 605 O O . ALA A 1 81 ? -6.823 -1.980 -3.488 1.00 98.00 81 ALA A O 1
ATOM 606 N N . GLU A 1 82 ? -8.737 -1.073 -2.722 1.00 97.69 82 GLU A N 1
ATOM 607 C CA . GLU A 1 82 ? -9.445 -2.340 -2.531 1.00 97.69 82 GLU A CA 1
ATOM 608 C C . GLU A 1 82 ? -9.920 -2.841 -3.897 1.00 97.69 82 GLU A C 1
ATOM 610 O O . GLU A 1 82 ? -10.639 -2.117 -4.596 1.00 97.69 82 GLU A O 1
ATOM 615 N N . TYR A 1 83 ? -9.487 -4.036 -4.295 1.00 96.06 83 TYR A N 1
ATOM 616 C CA . TYR A 1 83 ? -9.838 -4.632 -5.590 1.00 96.06 83 TYR A CA 1
ATOM 617 C C . TYR A 1 83 ? -10.615 -5.951 -5.452 1.00 96.06 83 TYR A C 1
ATOM 619 O O . TYR A 1 83 ? -11.309 -6.355 -6.384 1.00 96.06 83 TYR A O 1
ATOM 627 N N . GLN A 1 84 ? -10.573 -6.558 -4.265 1.00 95.81 84 GLN A N 1
ATOM 628 C CA . GLN A 1 84 ? -11.472 -7.608 -3.781 1.00 95.81 84 GLN A CA 1
ATOM 629 C C . GLN A 1 84 ? -11.831 -7.306 -2.316 1.00 95.81 84 GLN A C 1
ATOM 631 O O . GLN A 1 84 ? -11.092 -6.554 -1.682 1.00 95.81 84 GLN A O 1
ATOM 636 N N . PRO A 1 85 ? -12.937 -7.850 -1.768 1.00 96.31 85 PRO A N 1
ATOM 637 C CA . PRO A 1 85 ? -13.343 -7.572 -0.391 1.00 96.31 85 PRO A CA 1
ATOM 638 C C . PRO A 1 85 ? -12.214 -7.817 0.617 1.00 96.31 85 PRO A C 1
ATOM 640 O O . PRO A 1 85 ? -11.745 -8.941 0.764 1.00 96.31 85 PRO A O 1
ATOM 643 N N . ASP A 1 86 ? -11.794 -6.752 1.296 1.00 97.56 86 ASP A N 1
ATOM 644 C CA . ASP A 1 86 ? -10.673 -6.706 2.245 1.00 97.56 86 ASP A CA 1
ATOM 645 C C . ASP A 1 86 ? -9.302 -7.151 1.693 1.00 97.56 86 ASP A C 1
ATOM 647 O O . ASP A 1 86 ? -8.405 -7.528 2.450 1.00 97.56 86 ASP A O 1
ATOM 651 N N . ILE A 1 87 ? -9.112 -7.042 0.375 1.00 97.75 87 ILE A N 1
ATOM 652 C CA . ILE A 1 87 ? -7.839 -7.277 -0.313 1.00 97.75 87 ILE A CA 1
ATOM 653 C C . ILE A 1 87 ? -7.461 -6.033 -1.120 1.00 97.75 87 ILE A C 1
ATOM 655 O O . ILE A 1 87 ? -8.223 -5.522 -1.953 1.00 97.75 87 ILE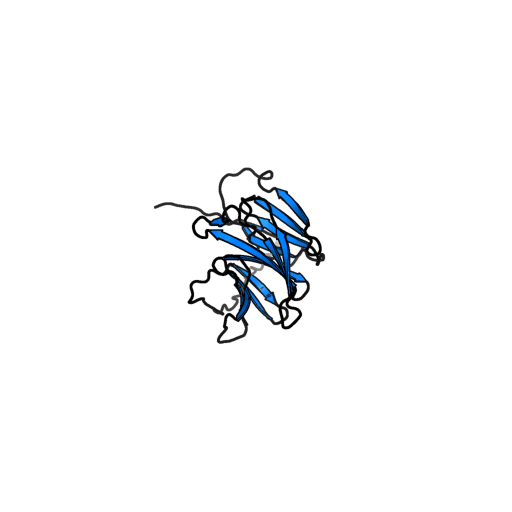 A O 1
ATOM 659 N N . TYR A 1 88 ? -6.240 -5.558 -0.897 1.00 98.44 88 TYR A N 1
ATOM 660 C CA . TYR A 1 88 ? -5.775 -4.261 -1.366 1.00 98.44 88 TYR A CA 1
ATOM 661 C C . TYR A 1 88 ? -4.532 -4.394 -2.234 1.00 98.44 88 TYR A C 1
ATOM 663 O O . TYR A 1 88 ? -3.623 -5.170 -1.953 1.00 98.44 88 TYR A O 1
ATOM 671 N N . ALA A 1 89 ? -4.478 -3.578 -3.278 1.00 98.06 89 ALA A N 1
ATOM 672 C CA . ALA A 1 89 ? -3.245 -3.263 -3.972 1.00 98.06 89 ALA A CA 1
ATOM 673 C C . ALA A 1 89 ? -2.610 -2.048 -3.287 1.00 98.06 89 ALA A C 1
ATOM 675 O O . ALA A 1 89 ? -3.304 -1.054 -3.057 1.00 98.06 89 ALA A O 1
ATOM 676 N N . VAL A 1 90 ? -1.314 -2.106 -2.976 1.00 98.38 90 VAL A N 1
ATOM 677 C CA . VAL A 1 90 ? -0.561 -1.012 -2.338 1.00 98.38 90 VAL A CA 1
ATOM 678 C C . VAL A 1 90 ? 0.706 -0.717 -3.131 1.00 98.38 90 VAL A C 1
ATOM 680 O O . VAL A 1 90 ? 1.472 -1.623 -3.449 1.00 98.38 90 VAL A O 1
ATOM 683 N N . VAL A 1 91 ? 0.957 0.556 -3.436 1.00 97.50 91 VAL A N 1
ATOM 684 C CA . VAL A 1 91 ? 2.237 0.988 -4.007 1.00 97.50 91 VAL A CA 1
ATOM 685 C C . VAL A 1 91 ? 3.246 1.199 -2.886 1.00 97.50 91 VAL A C 1
ATOM 687 O O . VAL A 1 91 ? 3.007 2.006 -1.985 1.00 97.50 91 VAL A O 1
ATOM 690 N N . ALA A 1 92 ? 4.400 0.552 -3.013 1.00 96.94 92 ALA A N 1
ATOM 691 C CA . ALA A 1 92 ? 5.559 0.729 -2.151 1.00 96.94 92 ALA A CA 1
ATOM 692 C C . ALA A 1 92 ? 6.773 1.144 -2.993 1.00 96.94 92 ALA A C 1
ATOM 694 O O . ALA A 1 92 ? 7.049 0.553 -4.042 1.00 96.94 92 ALA A O 1
ATOM 695 N N . LEU A 1 93 ? 7.487 2.176 -2.547 1.00 94.88 93 LEU A N 1
ATOM 696 C CA . LEU A 1 93 ? 8.627 2.744 -3.265 1.00 94.88 93 LEU A CA 1
ATOM 697 C C . LEU A 1 93 ? 9.570 3.499 -2.327 1.00 94.88 93 LEU A C 1
ATOM 699 O O . LEU A 1 93 ? 9.183 3.909 -1.230 1.00 94.88 93 LEU A O 1
ATOM 703 N N . ASN A 1 94 ? 10.796 3.745 -2.784 1.00 93.88 94 ASN A N 1
ATOM 704 C CA . ASN A 1 94 ? 11.685 4.704 -2.135 1.00 93.88 94 ASN A CA 1
ATOM 705 C C . ASN A 1 94 ? 11.588 6.044 -2.858 1.00 93.88 94 ASN A C 1
ATOM 707 O O . ASN A 1 94 ? 11.854 6.130 -4.057 1.00 93.88 94 ASN A O 1
ATOM 711 N N . VAL A 1 95 ? 11.226 7.098 -2.131 1.00 88.75 95 VAL A N 1
ATOM 712 C CA . VAL A 1 95 ? 11.060 8.447 -2.685 1.00 88.75 95 VAL A CA 1
ATOM 713 C C . VAL A 1 95 ? 11.967 9.439 -1.963 1.00 88.75 95 VAL A C 1
ATOM 715 O O . VAL A 1 95 ? 12.088 9.426 -0.739 1.00 88.75 95 VAL A O 1
ATOM 718 N N . ASN A 1 96 ? 12.585 10.340 -2.720 1.00 86.12 96 ASN A N 1
ATOM 719 C CA . ASN A 1 96 ? 13.118 11.579 -2.179 1.00 86.12 96 ASN A CA 1
ATOM 720 C C . ASN A 1 96 ? 11.976 12.598 -2.140 1.00 86.12 96 ASN A C 1
ATOM 722 O O . ASN A 1 96 ? 11.609 13.180 -3.163 1.00 86.12 96 ASN A O 1
ATOM 726 N N . ILE A 1 97 ? 11.397 12.800 -0.956 1.00 79.12 97 ILE A N 1
ATOM 727 C CA . ILE A 1 97 ? 10.245 13.693 -0.769 1.00 79.12 97 ILE A CA 1
ATOM 728 C C . ILE A 1 97 ? 10.543 15.149 -1.158 1.00 79.12 97 ILE A C 1
ATOM 730 O O . ILE A 1 97 ? 9.649 15.831 -1.654 1.00 79.12 97 ILE A O 1
ATOM 734 N N . THR A 1 98 ? 11.785 15.611 -0.981 1.00 81.88 98 THR A N 1
ATOM 735 C CA . THR A 1 98 ? 12.202 16.992 -1.270 1.00 81.88 98 THR A CA 1
ATOM 736 C C . THR A 1 98 ? 12.358 17.218 -2.769 1.00 81.88 98 THR A C 1
ATOM 738 O O . THR A 1 98 ? 11.918 18.236 -3.294 1.00 81.88 98 THR A O 1
ATOM 741 N N . ALA A 1 99 ? 12.961 16.255 -3.466 1.00 78.88 99 ALA A N 1
ATOM 742 C CA . ALA A 1 99 ? 13.144 16.300 -4.916 1.00 78.88 99 ALA A CA 1
ATOM 743 C C . ALA A 1 99 ? 11.912 15.807 -5.695 1.00 78.88 99 ALA A C 1
ATOM 745 O O . ALA A 1 99 ? 11.872 15.923 -6.918 1.00 78.88 99 ALA A O 1
ATOM 746 N N . PHE A 1 100 ? 10.916 15.259 -4.993 1.00 73.12 100 PHE A N 1
ATOM 747 C CA . PHE A 1 100 ? 9.703 14.676 -5.561 1.00 73.12 100 PHE A CA 1
ATOM 748 C C . PHE A 1 100 ? 10.001 13.623 -6.645 1.00 73.12 100 PHE A C 1
ATOM 750 O O . PHE A 1 100 ? 9.343 13.572 -7.684 1.00 73.12 100 PHE A O 1
ATOM 757 N N . CYS A 1 101 ? 11.019 12.791 -6.405 1.00 77.38 101 CYS A N 1
ATOM 758 C CA . CYS A 1 101 ? 11.473 11.760 -7.335 1.00 77.38 101 CYS A CA 1
ATOM 759 C C . CYS A 1 101 ? 11.662 10.399 -6.651 1.00 77.38 101 CYS A C 1
ATOM 761 O O . CYS A 1 101 ? 11.939 10.339 -5.451 1.00 77.38 101 CYS A O 1
ATOM 763 N N . ALA A 1 102 ? 11.526 9.303 -7.404 1.00 82.69 102 ALA A N 1
ATOM 764 C CA . ALA A 1 102 ? 11.950 7.989 -6.928 1.00 82.69 102 ALA A CA 1
ATOM 765 C C . ALA A 1 102 ? 13.466 7.990 -6.677 1.00 82.69 102 ALA A C 1
ATOM 767 O O . ALA A 1 102 ? 14.224 8.661 -7.382 1.00 82.69 102 ALA A O 1
ATOM 768 N N . VAL A 1 103 ? 13.917 7.241 -5.670 1.00 86.44 103 VAL A N 1
ATOM 769 C CA . VAL A 1 103 ? 15.349 7.047 -5.426 1.00 86.44 103 VAL A CA 1
ATOM 770 C C . VAL A 1 103 ? 15.919 6.219 -6.587 1.00 86.44 103 VAL A C 1
ATOM 772 O O . VAL A 1 103 ? 15.448 5.099 -6.812 1.00 86.44 103 VAL A O 1
ATOM 775 N N . PRO A 1 104 ? 16.918 6.728 -7.334 1.00 83.31 104 PRO A N 1
ATOM 776 C CA . PRO A 1 104 ? 17.463 6.016 -8.485 1.00 83.31 104 PRO A CA 1
ATOM 777 C C . PRO A 1 104 ? 17.939 4.603 -8.132 1.00 83.31 104 PRO A C 1
ATOM 779 O O . PRO A 1 104 ? 18.571 4.394 -7.098 1.00 83.31 104 PRO A O 1
ATOM 782 N N . GLY A 1 105 ? 17.640 3.633 -8.999 1.00 81.06 105 GLY A N 1
ATOM 783 C CA . GLY A 1 105 ? 18.038 2.232 -8.815 1.00 81.06 105 GLY A CA 1
ATOM 784 C C . GLY A 1 105 ? 17.209 1.451 -7.791 1.00 81.06 105 GLY A C 1
ATOM 785 O O . GLY A 1 105 ? 17.524 0.294 -7.523 1.00 81.06 105 GLY A O 1
ATOM 786 N N . THR A 1 106 ? 16.153 2.045 -7.229 1.00 87.06 106 THR A N 1
ATOM 787 C CA . THR A 1 106 ? 15.227 1.347 -6.326 1.00 87.06 106 THR A CA 1
ATOM 788 C C . THR A 1 106 ? 13.932 0.974 -7.051 1.00 87.06 106 THR A C 1
ATOM 790 O O . THR A 1 106 ? 13.479 1.730 -7.913 1.00 87.06 106 THR A O 1
ATOM 793 N N . PRO A 1 107 ? 13.333 -0.192 -6.752 1.00 84.56 107 PRO A N 1
ATOM 794 C CA . PRO A 1 107 ? 12.124 -0.628 -7.434 1.00 84.56 107 PRO A CA 1
ATOM 795 C C . PRO A 1 107 ? 10.904 0.186 -6.987 1.00 84.56 107 PRO A C 1
ATOM 797 O O . PRO A 1 107 ? 10.739 0.489 -5.803 1.00 84.56 107 PRO A O 1
ATOM 800 N N . VAL A 1 108 ? 10.003 0.459 -7.932 1.00 91.56 108 VAL A N 1
ATOM 801 C CA . VAL A 1 108 ? 8.619 0.851 -7.640 1.00 91.56 108 VAL A CA 1
ATOM 802 C C . VAL A 1 108 ? 7.750 -0.382 -7.793 1.00 91.56 108 VAL A C 1
ATOM 804 O O . VAL A 1 108 ? 7.713 -0.984 -8.869 1.00 91.56 108 VAL A O 1
ATOM 807 N N . ALA A 1 109 ? 7.072 -0.774 -6.719 1.00 93.31 109 ALA A N 1
ATOM 808 C CA . ALA A 1 109 ? 6.360 -2.038 -6.667 1.00 93.31 109 ALA A CA 1
ATOM 809 C C . ALA A 1 109 ? 4.892 -1.870 -6.283 1.00 93.31 109 ALA A C 1
ATOM 811 O O . ALA A 1 109 ? 4.538 -1.008 -5.477 1.00 93.31 109 ALA A O 1
ATOM 812 N N . VAL A 1 110 ? 4.055 -2.747 -6.833 1.00 96.00 110 VAL A N 1
ATOM 813 C CA . VAL A 1 110 ? 2.675 -2.948 -6.386 1.00 96.00 110 VAL A CA 1
ATOM 814 C C . VAL A 1 110 ? 2.601 -4.264 -5.629 1.00 96.00 110 VAL A C 1
ATOM 816 O O . VAL A 1 110 ? 3.101 -5.290 -6.092 1.00 96.00 110 VAL A O 1
ATOM 819 N N . TRP A 1 111 ? 1.993 -4.205 -4.453 1.00 97.31 111 TRP A N 1
ATOM 820 C CA . TRP A 1 111 ? 1.860 -5.305 -3.513 1.00 97.31 111 TRP A CA 1
ATOM 821 C C . TRP A 1 111 ? 0.401 -5.701 -3.361 1.00 97.31 111 TRP A C 1
ATOM 823 O O . TRP A 1 111 ? -0.471 -4.838 -3.292 1.00 97.31 111 TRP A O 1
ATOM 833 N N . HIS A 1 112 ? 0.165 -7.001 -3.279 1.00 97.19 112 HIS A N 1
ATOM 834 C CA . HIS A 1 112 ? -1.064 -7.603 -2.799 1.00 97.19 112 HIS A CA 1
ATOM 835 C C . HIS A 1 112 ? -1.021 -7.645 -1.271 1.00 97.19 112 HIS A C 1
ATOM 837 O O . HIS A 1 112 ? -0.040 -8.108 -0.689 1.00 97.19 112 HIS A O 1
ATOM 843 N N . VAL A 1 113 ? -2.072 -7.136 -0.638 1.00 98.31 113 VAL A N 1
ATOM 844 C CA . VAL A 1 113 ? -2.257 -7.105 0.813 1.00 98.31 113 VAL A CA 1
ATOM 845 C C . VAL A 1 113 ? -3.631 -7.687 1.118 1.00 98.31 113 VAL A C 1
ATOM 847 O O . VAL A 1 113 ? -4.645 -7.015 0.935 1.00 98.31 113 VAL A O 1
ATOM 850 N N . ASP A 1 114 ? -3.661 -8.934 1.566 1.00 98.06 114 ASP A N 1
ATOM 851 C CA . ASP A 1 114 ? -4.866 -9.642 1.987 1.00 98.06 114 ASP A CA 1
ATOM 852 C C . ASP A 1 114 ? -5.044 -9.497 3.503 1.00 98.06 114 ASP A C 1
ATOM 854 O O . ASP A 1 114 ? -4.180 -9.901 4.288 1.00 98.06 114 ASP A O 1
ATOM 858 N N . LEU A 1 115 ? -6.155 -8.869 3.898 1.00 98.25 115 LEU A N 1
ATOM 859 C CA . LEU A 1 115 ? -6.533 -8.614 5.289 1.00 98.25 115 LEU A CA 1
ATOM 860 C C . LEU A 1 115 ? -7.765 -9.421 5.723 1.00 98.25 115 LEU A C 1
ATOM 862 O O . LEU A 1 115 ? -8.376 -9.092 6.740 1.00 98.25 115 LEU A O 1
ATOM 866 N N . THR A 1 116 ? -8.134 -10.463 4.973 1.00 97.38 116 THR A N 1
ATOM 867 C CA . THR A 1 116 ? -9.306 -11.310 5.259 1.00 97.38 116 THR A CA 1
ATOM 868 C C . THR A 1 116 ? -9.144 -12.166 6.519 1.00 97.38 116 THR A C 1
ATOM 870 O O . THR A 1 116 ? -10.135 -12.643 7.073 1.00 97.38 116 THR A O 1
ATOM 873 N N . ALA A 1 117 ? -7.908 -12.333 6.995 1.00 95.25 117 ALA A N 1
ATOM 874 C CA . ALA A 1 117 ? -7.558 -13.001 8.242 1.00 95.25 117 ALA A CA 1
ATOM 875 C C . ALA A 1 117 ? -6.908 -12.027 9.241 1.00 95.25 117 ALA A C 1
ATOM 877 O O . ALA A 1 117 ? -6.473 -10.934 8.880 1.00 95.25 117 ALA A O 1
ATOM 878 N N . ASP A 1 118 ? -6.783 -12.452 10.502 1.00 90.56 118 ASP A N 1
ATOM 879 C CA . ASP A 1 118 ? -6.171 -11.636 11.563 1.00 90.56 118 ASP A CA 1
ATOM 880 C C . ASP A 1 118 ? -4.705 -11.279 11.272 1.00 90.56 118 ASP A C 1
ATOM 882 O O . ASP A 1 118 ? -4.222 -10.220 11.671 1.00 90.56 118 ASP A O 1
ATOM 886 N N . THR A 1 119 ? -3.987 -12.168 10.579 1.00 94.75 119 THR A N 1
ATOM 887 C CA . THR A 1 119 ? -2.610 -11.931 10.134 1.00 94.75 119 THR A CA 1
ATOM 888 C C . THR A 1 119 ? -2.606 -11.554 8.653 1.00 94.75 119 THR A C 1
ATOM 890 O O . THR A 1 119 ? -3.033 -12.374 7.839 1.00 94.75 119 THR A O 1
ATOM 893 N N . PRO A 1 120 ? -2.092 -10.366 8.282 1.00 97.12 120 PRO A N 1
ATOM 894 C CA . PRO A 1 120 ? -1.995 -9.952 6.887 1.00 97.12 120 PRO A CA 1
ATOM 895 C C . PRO A 1 120 ? -1.126 -10.896 6.052 1.00 97.12 120 PRO A C 1
ATOM 897 O O . PRO A 1 120 ? 0.012 -11.191 6.429 1.00 97.12 120 PRO A O 1
ATOM 900 N N . ALA A 1 121 ? -1.617 -11.303 4.882 1.00 97.88 121 ALA A N 1
ATOM 901 C CA . ALA A 1 121 ? -0.798 -11.949 3.861 1.00 97.88 121 ALA A CA 1
ATOM 902 C C . ALA A 1 121 ? -0.377 -10.907 2.818 1.00 97.88 121 ALA A C 1
ATOM 904 O O . ALA A 1 121 ? -1.209 -10.239 2.208 1.00 97.88 121 ALA A O 1
ATOM 905 N N . VAL A 1 122 ? 0.935 -10.732 2.641 1.00 97.62 122 VAL A N 1
ATOM 906 C CA . VAL A 1 122 ? 1.493 -9.657 1.811 1.00 97.62 122 VAL A CA 1
ATOM 907 C C . VAL A 1 122 ? 2.487 -10.221 0.806 1.00 97.62 122 VAL A C 1
ATOM 909 O O . VAL A 1 122 ? 3.464 -10.866 1.186 1.00 97.62 122 VAL A O 1
ATOM 912 N N . THR A 1 123 ? 2.252 -9.973 -0.483 1.00 95.88 123 THR A N 1
ATOM 913 C CA . THR A 1 123 ? 3.102 -10.459 -1.579 1.00 95.88 123 THR A CA 1
ATOM 914 C C . THR A 1 123 ? 3.320 -9.384 -2.634 1.00 95.88 123 THR A C 1
ATOM 916 O O . THR A 1 123 ? 2.457 -8.553 -2.915 1.00 95.88 123 THR A O 1
ATOM 919 N N . GLN A 1 124 ? 4.511 -9.366 -3.225 1.00 94.62 124 GLN A N 1
ATOM 920 C CA . GLN A 1 124 ? 4.826 -8.441 -4.303 1.00 94.62 124 GLN A CA 1
ATOM 921 C C . GLN A 1 124 ? 4.237 -8.962 -5.616 1.00 94.62 124 GLN A C 1
ATOM 923 O O . GLN A 1 124 ? 4.500 -10.099 -5.998 1.00 94.62 124 GLN A O 1
ATOM 928 N N . VAL A 1 125 ? 3.468 -8.124 -6.312 1.00 92.25 125 VAL A N 1
ATOM 929 C CA . VAL A 1 125 ? 2.767 -8.498 -7.550 1.00 92.25 125 VAL A CA 1
ATOM 930 C C . VAL A 1 125 ? 3.494 -7.982 -8.776 1.00 92.25 125 VAL A C 1
ATOM 932 O O . VAL A 1 125 ? 3.672 -8.724 -9.728 1.00 92.25 125 VAL A O 1
ATOM 935 N N . ALA A 1 126 ? 3.927 -6.723 -8.778 1.00 90.50 126 ALA A N 1
ATOM 936 C CA . ALA A 1 126 ? 4.559 -6.118 -9.946 1.00 90.50 126 ALA A CA 1
ATOM 937 C C . ALA A 1 126 ? 5.719 -5.205 -9.550 1.00 90.50 126 ALA A C 1
ATOM 939 O O . ALA A 1 126 ? 5.686 -4.562 -8.499 1.00 90.50 126 ALA A O 1
ATOM 940 N N . VAL A 1 127 ? 6.721 -5.121 -10.427 1.00 90.44 127 VAL A N 1
ATOM 941 C CA . VAL A 1 127 ? 7.814 -4.143 -10.367 1.00 90.44 127 VAL A CA 1
ATOM 942 C C . VAL A 1 127 ? 7.815 -3.355 -11.662 1.00 90.44 127 VAL A C 1
ATOM 944 O O . VAL A 1 127 ? 7.975 -3.930 -12.739 1.00 90.44 127 VAL A O 1
ATOM 947 N N . ILE A 1 128 ? 7.673 -2.038 -11.559 1.00 85.75 128 ILE A N 1
ATOM 948 C CA . ILE A 1 128 ? 7.821 -1.152 -12.708 1.00 85.75 128 ILE A CA 1
ATOM 949 C C . ILE A 1 128 ? 9.308 -0.877 -12.901 1.00 85.75 128 ILE A C 1
ATOM 951 O O . ILE A 1 128 ? 9.978 -0.369 -12.004 1.00 85.75 128 ILE A O 1
ATOM 955 N N . SER A 1 129 ? 9.828 -1.256 -14.068 1.00 81.25 129 SER A N 1
ATOM 956 C CA . SER A 1 129 ? 11.263 -1.180 -14.370 1.00 81.25 129 SER A CA 1
ATOM 957 C C . SER A 1 129 ? 11.717 0.201 -14.849 1.00 81.25 129 SER A C 1
ATOM 959 O O . SER A 1 129 ? 12.919 0.440 -14.925 1.00 81.25 129 SER A O 1
ATOM 961 N N . ASP A 1 130 ? 10.785 1.099 -15.189 1.00 81.56 130 ASP A N 1
ATOM 962 C CA . ASP A 1 130 ? 11.119 2.463 -15.602 1.00 81.56 130 ASP A CA 1
ATOM 963 C C . ASP A 1 130 ? 11.713 3.240 -14.408 1.00 81.56 130 ASP A C 1
ATOM 965 O O . ASP A 1 130 ? 11.015 3.453 -13.412 1.00 81.56 130 ASP A O 1
ATOM 969 N N . PRO A 1 131 ? 12.978 3.692 -14.480 1.00 77.25 131 PRO A N 1
ATOM 970 C CA . PRO A 1 131 ? 13.640 4.387 -13.378 1.00 77.25 131 PRO A CA 1
ATOM 971 C C . PRO A 1 131 ? 13.053 5.775 -13.080 1.00 77.25 131 PRO A C 1
ATOM 973 O O . PRO A 1 131 ? 13.379 6.358 -12.046 1.00 77.25 131 PRO A O 1
ATOM 976 N N . GLN A 1 132 ? 12.227 6.333 -13.972 1.00 80.88 132 GLN A N 1
ATOM 977 C CA . GLN A 1 132 ? 11.509 7.591 -13.748 1.00 80.88 132 GLN A CA 1
ATOM 978 C C . GLN A 1 132 ? 10.114 7.381 -13.155 1.00 80.88 132 GLN A C 1
ATOM 980 O O . GLN A 1 132 ? 9.473 8.361 -12.773 1.00 80.88 132 GLN A O 1
ATOM 985 N N . SER A 1 133 ? 9.636 6.136 -13.086 1.00 85.94 133 SER A N 1
ATOM 986 C CA . SER A 1 133 ? 8.279 5.845 -12.641 1.00 85.94 133 SER A CA 1
ATOM 987 C C . SER A 1 133 ? 8.064 6.240 -11.187 1.00 85.94 133 SER A C 1
ATOM 989 O O . SER A 1 133 ? 8.885 5.957 -10.315 1.00 85.94 133 SER A O 1
ATOM 991 N N . ILE A 1 134 ? 6.918 6.864 -10.914 1.00 89.31 134 ILE A N 1
ATOM 992 C CA . ILE A 1 134 ? 6.431 7.125 -9.556 1.00 89.31 134 ILE A CA 1
ATOM 993 C C . ILE A 1 134 ? 4.942 6.819 -9.529 1.00 89.31 134 ILE A C 1
ATOM 995 O O . ILE A 1 134 ? 4.106 7.709 -9.681 1.00 89.31 134 ILE A O 1
ATOM 999 N N . LEU A 1 135 ? 4.590 5.552 -9.320 1.00 91.75 135 LEU A N 1
ATOM 1000 C CA . LEU A 1 135 ? 3.189 5.185 -9.149 1.00 91.75 135 LEU A CA 1
ATOM 1001 C C . LEU A 1 135 ? 2.604 5.921 -7.938 1.00 91.75 135 LEU A C 1
ATOM 1003 O O . LEU A 1 135 ? 3.188 5.932 -6.854 1.00 91.75 135 LEU A O 1
ATOM 1007 N N . ASN A 1 136 ? 1.448 6.553 -8.126 1.00 90.38 136 ASN A N 1
ATOM 1008 C CA . ASN A 1 136 ? 0.828 7.379 -7.091 1.00 90.38 136 ASN A CA 1
ATOM 1009 C C . ASN A 1 136 ? -0.618 6.973 -6.812 1.00 90.38 136 ASN A C 1
ATOM 1011 O O . ASN A 1 136 ? -0.944 6.595 -5.695 1.00 90.38 136 ASN A O 1
ATOM 1015 N N . GLY A 1 137 ? -1.497 7.050 -7.810 1.00 91.50 137 GLY A N 1
ATOM 1016 C CA . GLY A 1 137 ? -2.892 6.633 -7.659 1.00 91.50 137 GLY A CA 1
ATOM 1017 C C . GLY A 1 137 ? -3.068 5.160 -8.009 1.00 91.50 137 GLY A C 1
ATOM 1018 O O . GLY A 1 137 ? -2.475 4.704 -8.985 1.00 91.50 137 GLY A O 1
ATOM 1019 N N . LEU A 1 138 ? -3.907 4.449 -7.252 1.00 96.38 138 LEU A N 1
ATOM 1020 C CA . LEU A 1 138 ? -4.439 3.142 -7.635 1.00 96.38 138 LEU A CA 1
ATOM 1021 C C . LEU A 1 138 ? -5.963 3.214 -7.700 1.00 96.38 138 LEU A C 1
ATOM 1023 O O . LEU A 1 138 ? -6.591 3.859 -6.860 1.00 96.38 138 LEU A O 1
ATOM 1027 N N . SER A 1 139 ? -6.552 2.510 -8.661 1.00 96.38 139 SER A N 1
ATOM 1028 C CA . SER A 1 139 ? -7.999 2.325 -8.737 1.00 96.38 139 SER A CA 1
ATOM 1029 C C . SER A 1 139 ? -8.318 0.908 -9.194 1.00 96.38 139 SER A C 1
ATOM 1031 O O . SER A 1 139 ? -7.755 0.430 -10.175 1.00 96.38 139 SER A O 1
ATOM 1033 N N . ALA A 1 140 ? -9.215 0.231 -8.481 1.00 95.81 140 ALA A N 1
ATOM 1034 C CA . ALA A 1 140 ? -9.762 -1.041 -8.932 1.00 95.81 140 ALA A CA 1
ATOM 1035 C C . ALA A 1 140 ? -10.693 -0.828 -10.129 1.00 95.81 140 ALA A C 1
ATOM 1037 O O . ALA A 1 140 ? -11.353 0.212 -10.234 1.00 95.81 140 ALA A O 1
ATOM 1038 N N . VAL A 1 141 ? -10.770 -1.819 -11.012 1.00 95.12 141 VAL A N 1
ATOM 1039 C CA . VAL A 1 141 ? -11.665 -1.782 -12.170 1.00 95.12 141 VAL A CA 1
ATOM 1040 C C . VAL A 1 141 ? -13.018 -2.397 -11.790 1.00 95.12 141 VAL A C 1
ATOM 1042 O O . VAL A 1 141 ? -13.084 -3.587 -11.480 1.00 95.12 141 VAL A O 1
ATOM 1045 N N . PRO A 1 142 ? -14.128 -1.633 -11.813 1.00 91.19 142 PRO A N 1
ATOM 1046 C CA . PRO A 1 142 ? -15.445 -2.181 -11.502 1.00 91.19 142 PRO A CA 1
ATOM 1047 C C . PRO A 1 142 ? -15.795 -3.362 -12.413 1.00 91.19 142 PRO A C 1
ATOM 1049 O O . PRO A 1 142 ? -15.690 -3.264 -13.633 1.00 91.19 142 PRO A O 1
ATOM 1052 N N . GLY A 1 143 ? -16.223 -4.475 -11.815 1.00 92.94 143 GLY A N 1
ATOM 1053 C CA . GLY A 1 143 ? -16.543 -5.704 -12.546 1.00 92.94 143 GLY A CA 1
ATOM 1054 C C . GLY A 1 143 ? -15.329 -6.546 -12.957 1.00 92.94 143 GLY A C 1
ATOM 1055 O O . GLY A 1 143 ? -15.526 -7.609 -13.538 1.00 92.94 143 GLY A O 1
ATOM 1056 N N . ASN A 1 144 ? -14.101 -6.123 -12.637 1.00 94.25 144 ASN A N 1
ATOM 1057 C CA . ASN A 1 144 ? -12.891 -6.913 -12.849 1.00 94.25 144 ASN A CA 1
ATOM 1058 C C . ASN A 1 144 ? -12.041 -6.970 -11.559 1.00 94.25 144 ASN A C 1
ATOM 1060 O O . ASN A 1 144 ? -11.207 -6.093 -11.330 1.00 94.25 144 ASN A O 1
ATOM 1064 N N . PRO A 1 145 ? -12.236 -8.003 -10.719 1.00 92.81 145 PRO A N 1
ATOM 1065 C CA . PRO A 1 145 ? -11.578 -8.140 -9.418 1.00 92.81 145 PRO A CA 1
ATOM 1066 C C . PRO A 1 145 ? -10.119 -8.618 -9.509 1.00 92.81 145 PRO A C 1
ATOM 1068 O O . PRO A 1 145 ? -9.540 -9.009 -8.499 1.00 92.81 145 PRO A O 1
ATOM 1071 N N . ASP A 1 146 ? -9.525 -8.639 -10.700 1.00 93.19 146 ASP A N 1
ATOM 1072 C CA . ASP A 1 146 ? -8.130 -9.036 -10.909 1.00 93.19 146 ASP A CA 1
ATOM 1073 C C . ASP A 1 146 ? -7.304 -7.923 -11.563 1.00 93.19 146 ASP A C 1
ATOM 1075 O O . ASP A 1 146 ? -6.147 -8.128 -11.911 1.00 93.19 146 ASP A O 1
ATOM 1079 N N . VAL A 1 147 ? -7.877 -6.731 -11.753 1.00 93.69 147 VAL A N 1
ATOM 1080 C CA . VAL A 1 147 ? -7.189 -5.626 -12.424 1.00 93.69 147 VAL A CA 1
ATOM 1081 C C . VAL A 1 147 ? -7.243 -4.354 -11.596 1.00 93.69 147 VAL A C 1
ATOM 1083 O O . VAL A 1 147 ? -8.308 -3.885 -11.181 1.00 93.69 147 VAL A O 1
ATOM 1086 N N . VAL A 1 148 ? -6.070 -3.746 -11.432 1.00 95.56 148 VAL A N 1
ATOM 1087 C CA . VAL A 1 148 ? -5.918 -2.394 -10.896 1.00 95.56 148 VAL A CA 1
ATOM 1088 C C . VAL A 1 148 ? -5.244 -1.487 -11.917 1.00 95.56 148 VAL A C 1
ATOM 1090 O O . VAL A 1 148 ? -4.346 -1.890 -12.656 1.00 95.56 148 VAL A O 1
ATOM 1093 N N . LEU A 1 149 ? -5.682 -0.234 -11.951 1.00 95.44 149 LEU A N 1
ATOM 1094 C CA . LEU A 1 149 ? -5.070 0.825 -12.739 1.00 95.44 149 LEU A CA 1
ATOM 1095 C C . LEU A 1 149 ? -4.124 1.625 -11.850 1.00 95.44 149 LEU A C 1
ATOM 1097 O O . LEU A 1 149 ? -4.544 2.136 -10.810 1.00 95.44 149 LEU A O 1
ATOM 1101 N N . ALA A 1 150 ? -2.872 1.766 -12.274 1.00 94.19 150 ALA A N 1
ATOM 1102 C CA . ALA A 1 150 ? -1.851 2.530 -11.573 1.00 94.19 150 ALA A CA 1
ATOM 1103 C C . ALA A 1 150 ? -1.451 3.772 -12.366 1.00 94.19 150 ALA A C 1
ATOM 1105 O O . ALA A 1 150 ? -0.948 3.679 -13.484 1.00 94.19 150 ALA A O 1
ATOM 1106 N N . ALA A 1 151 ? -1.675 4.947 -11.782 1.00 93.38 151 ALA A N 1
ATOM 1107 C CA . ALA A 1 151 ? -1.346 6.219 -12.409 1.00 93.38 151 ALA A CA 1
ATOM 1108 C C . ALA A 1 151 ? 0.095 6.633 -12.096 1.00 93.38 151 ALA A C 1
ATOM 1110 O O . ALA A 1 151 ? 0.487 6.719 -10.927 1.00 93.38 151 ALA A O 1
ATOM 1111 N N . ASP A 1 152 ? 0.834 6.976 -13.147 1.00 90.94 152 ASP A N 1
ATOM 1112 C CA . ASP A 1 152 ? 2.184 7.520 -13.088 1.00 90.94 152 ASP A CA 1
ATOM 1113 C C . ASP A 1 152 ? 2.202 8.961 -13.626 1.00 90.94 152 ASP A C 1
ATOM 1115 O O . ASP A 1 152 ? 2.195 9.186 -14.843 1.00 90.94 152 ASP A O 1
ATOM 1119 N N . PRO A 1 153 ? 2.219 9.969 -12.740 1.00 86.19 153 PRO A N 1
ATOM 1120 C CA . PRO A 1 153 ? 2.237 11.366 -13.139 1.00 86.19 153 PRO A CA 1
ATOM 1121 C C . PRO A 1 153 ? 3.590 11.835 -13.699 1.00 86.19 153 PRO A C 1
ATOM 1123 O O . PRO A 1 153 ? 3.623 12.900 -14.315 1.00 86.19 153 PRO A O 1
ATOM 1126 N N . VAL A 1 154 ? 4.691 11.103 -13.491 1.00 85.19 154 VAL A N 1
ATOM 1127 C CA . VAL A 1 154 ? 6.027 11.499 -13.976 1.00 85.19 154 VAL A CA 1
ATOM 1128 C C . VAL A 1 154 ? 6.225 11.028 -15.409 1.00 85.19 154 VAL A C 1
ATOM 1130 O O . VAL A 1 154 ? 6.562 11.809 -16.312 1.00 85.19 154 VAL A O 1
ATOM 1133 N N . VAL A 1 155 ? 5.937 9.753 -15.650 1.00 84.81 155 VAL A N 1
ATOM 1134 C CA . VAL A 1 155 ? 6.004 9.173 -16.993 1.00 84.81 155 VAL A CA 1
ATOM 1135 C C . VAL A 1 155 ? 4.800 9.612 -17.828 1.00 84.81 155 VAL A C 1
ATOM 1137 O O . VAL A 1 155 ? 4.934 9.770 -19.040 1.00 84.81 155 VAL A O 1
ATOM 1140 N N . GLY A 1 156 ? 3.677 9.964 -17.196 1.00 86.06 156 GLY A N 1
ATOM 1141 C CA . GLY A 1 156 ? 2.456 10.387 -17.883 1.00 86.06 156 GLY A CA 1
ATOM 1142 C C . GLY A 1 156 ? 1.685 9.198 -18.447 1.00 86.06 156 GLY A C 1
ATOM 1143 O O . GLY A 1 156 ? 1.165 9.279 -19.559 1.00 86.06 156 GLY A O 1
ATOM 1144 N N . ALA A 1 157 ? 1.639 8.103 -17.690 1.00 87.19 157 ALA A N 1
ATOM 1145 C CA . ALA A 1 157 ? 1.040 6.843 -18.099 1.00 87.19 157 ALA A CA 1
ATOM 1146 C C . ALA A 1 157 ? 0.032 6.329 -17.065 1.00 87.19 157 ALA A C 1
ATOM 1148 O O . ALA A 1 157 ? 0.082 6.677 -15.884 1.00 87.19 157 ALA A O 1
ATOM 1149 N N . VAL A 1 158 ? -0.876 5.469 -17.522 1.00 90.50 158 VAL A N 1
ATOM 1150 C CA . VAL A 1 158 ? -1.668 4.594 -16.651 1.00 90.50 158 VAL A CA 1
ATOM 1151 C C . VAL A 1 158 ? -1.322 3.157 -17.005 1.00 90.50 158 VAL A C 1
ATOM 1153 O O . VAL A 1 158 ? -1.454 2.753 -18.164 1.00 90.50 158 VAL A O 1
ATOM 1156 N N . TYR A 1 159 ? -0.863 2.403 -16.015 1.00 90.94 159 TYR A N 1
ATOM 1157 C CA . TYR A 1 159 ? -0.576 0.982 -16.145 1.00 90.94 159 TYR A CA 1
ATOM 1158 C C . TYR A 1 159 ? -1.798 0.172 -15.738 1.00 90.94 159 TYR A C 1
ATOM 1160 O O . TYR A 1 159 ? -2.418 0.449 -14.715 1.00 90.94 159 TYR A O 1
ATOM 1168 N N . GLU A 1 160 ? -2.123 -0.838 -16.528 1.00 92.56 160 GLU A N 1
ATOM 1169 C CA . GLU A 1 160 ? -3.026 -1.910 -16.135 1.00 92.56 160 GLU A CA 1
ATOM 1170 C C . GLU A 1 160 ? -2.184 -3.021 -15.508 1.00 92.56 160 GLU A C 1
ATOM 1172 O O . GLU A 1 160 ? -1.230 -3.495 -16.131 1.00 92.56 160 GLU A O 1
ATOM 1177 N N . ILE A 1 161 ? -2.497 -3.395 -14.272 1.00 91.50 161 ILE A N 1
ATOM 1178 C CA . ILE A 1 161 ? -1.781 -4.424 -13.518 1.00 91.50 161 ILE A CA 1
ATOM 1179 C C . ILE A 1 161 ? -2.772 -5.536 -13.211 1.00 91.50 161 ILE A C 1
ATOM 1181 O O . ILE A 1 161 ? -3.783 -5.302 -12.544 1.00 91.50 161 ILE A O 1
ATOM 1185 N N . THR A 1 162 ? -2.478 -6.735 -13.705 1.00 93.12 162 THR A N 1
ATOM 1186 C CA . THR A 1 162 ? -3.203 -7.945 -13.321 1.00 93.12 162 THR A CA 1
ATOM 1187 C C . THR A 1 162 ? -2.693 -8.393 -11.955 1.00 93.12 162 THR A C 1
ATOM 1189 O O . THR A 1 162 ? -1.490 -8.446 -11.742 1.00 93.12 162 THR A O 1
ATOM 1192 N N . MET A 1 163 ? -3.575 -8.694 -11.008 1.00 92.56 163 MET A N 1
ATOM 1193 C CA . MET A 1 163 ? -3.175 -8.986 -9.629 1.00 92.56 163 MET A CA 1
ATOM 1194 C C . MET A 1 163 ? -2.764 -10.447 -9.433 1.00 92.56 163 MET A C 1
ATOM 1196 O O . MET A 1 163 ? -1.924 -10.745 -8.586 1.00 92.56 163 MET A O 1
ATOM 1200 N N . SER A 1 164 ? -3.301 -11.353 -10.249 1.00 85.62 164 SER A N 1
ATOM 1201 C CA . SER A 1 164 ? -2.970 -12.779 -10.249 1.00 85.62 164 SER A CA 1
ATOM 1202 C C . SER A 1 164 ? -1.678 -13.121 -11.000 1.00 85.62 164 SER A C 1
ATOM 1204 O O . SER A 1 164 ? -1.130 -14.209 -10.821 1.00 85.62 164 SER A O 1
ATOM 1206 N N . THR A 1 165 ? -1.160 -12.211 -11.833 1.00 68.25 165 THR A N 1
ATOM 1207 C CA . THR A 1 165 ? 0.048 -12.433 -12.644 1.00 68.25 165 THR A CA 1
ATOM 1208 C C . THR A 1 165 ? 1.000 -11.246 -12.536 1.00 68.25 165 THR A C 1
ATOM 1210 O O . THR A 1 165 ? 0.562 -10.111 -12.458 1.00 68.25 165 THR A O 1
ATOM 1213 N N . VAL A 1 166 ? 2.318 -11.470 -12.575 1.00 60.56 166 VAL A N 1
ATOM 1214 C CA . VAL A 1 166 ? 3.356 -10.410 -12.480 1.00 60.56 166 VAL A CA 1
ATOM 1215 C C . VAL A 1 166 ? 3.437 -9.565 -13.773 1.00 60.56 166 VAL A C 1
ATOM 1217 O O . VAL A 1 166 ? 4.507 -9.159 -14.220 1.00 60.56 166 VAL A O 1
ATOM 1220 N N . ILE A 1 167 ? 2.312 -9.341 -14.452 1.00 63.75 167 ILE A N 1
ATOM 1221 C CA . ILE A 1 167 ? 2.238 -8.708 -15.767 1.00 63.75 167 ILE A CA 1
ATOM 1222 C C . ILE A 1 167 ? 1.576 -7.340 -15.620 1.00 63.75 167 ILE A C 1
ATOM 1224 O O . ILE A 1 167 ? 0.462 -7.214 -15.116 1.00 63.75 167 ILE A O 1
ATOM 1228 N N . TYR A 1 168 ? 2.254 -6.312 -16.130 1.00 65.88 168 TYR A N 1
ATOM 1229 C CA . TYR A 1 168 ? 1.676 -4.989 -16.332 1.00 65.88 168 TYR A CA 1
ATOM 1230 C C . TYR A 1 168 ? 1.688 -4.622 -17.817 1.00 65.88 168 TYR A C 1
ATOM 1232 O O . TYR A 1 168 ? 2.559 -5.051 -18.580 1.00 65.88 168 TYR A O 1
ATOM 1240 N N . ARG A 1 169 ? 0.718 -3.809 -18.238 1.00 67.19 169 ARG A N 1
ATOM 1241 C CA . ARG A 1 169 ? 0.657 -3.218 -19.581 1.00 67.19 169 ARG A CA 1
ATOM 1242 C C . ARG A 1 169 ? 0.530 -1.707 -19.460 1.00 67.19 169 ARG A C 1
ATOM 1244 O O . ARG A 1 169 ? -0.296 -1.210 -18.701 1.00 67.19 169 ARG A O 1
ATOM 1251 N N . ALA A 1 170 ? 1.326 -0.959 -20.218 1.00 64.44 170 ALA A N 1
ATOM 1252 C CA . ALA A 1 170 ? 1.102 0.476 -20.367 1.00 64.44 170 ALA A CA 1
ATOM 1253 C C . ALA A 1 170 ? -0.176 0.683 -21.199 1.00 64.44 170 ALA A C 1
ATOM 1255 O O . ALA A 1 170 ? -0.208 0.331 -22.377 1.00 64.44 170 ALA A O 1
ATOM 1256 N N . GLY A 1 171 ? -1.245 1.188 -20.578 1.00 53.81 171 GLY A N 1
ATOM 1257 C CA . GLY A 1 171 ? -2.569 1.285 -21.202 1.00 53.81 171 GLY A CA 1
ATOM 1258 C C . GLY A 1 171 ? -2.780 2.573 -21.998 1.00 53.81 171 GLY A C 1
ATOM 1259 O O . GLY A 1 171 ? -3.449 2.561 -23.030 1.00 53.81 171 GLY A O 1
ATOM 1260 N N . VAL A 1 172 ? -2.206 3.696 -21.546 1.00 58.50 172 VAL A N 1
ATOM 1261 C CA . VAL A 1 172 ? -2.337 5.002 -22.213 1.00 58.50 172 VAL A CA 1
ATOM 1262 C C . VAL A 1 172 ? -1.100 5.863 -21.953 1.00 58.50 172 VAL A C 1
ATOM 1264 O O . VAL A 1 172 ? -0.815 6.181 -20.802 1.00 58.50 172 VAL A O 1
ATOM 1267 N N . ASP A 1 173 ? -0.412 6.293 -23.014 1.00 57.03 173 ASP A N 1
ATOM 1268 C CA . ASP A 1 173 ? 0.531 7.417 -22.966 1.00 57.03 173 ASP A CA 1
ATOM 1269 C C . ASP A 1 173 ? -0.247 8.732 -23.129 1.00 57.03 173 ASP A C 1
ATOM 1271 O O . ASP A 1 173 ? -0.878 8.990 -24.158 1.00 57.03 173 ASP A O 1
ATOM 1275 N N . LEU A 1 174 ? -0.239 9.564 -22.090 1.00 53.47 174 LEU A N 1
ATOM 1276 C CA . LEU A 1 174 ? -0.946 10.843 -22.077 1.00 53.47 174 LEU A CA 1
ATOM 1277 C C . LEU A 1 174 ? -0.078 12.003 -22.582 1.00 53.47 174 LEU A C 1
ATOM 1279 O O . LEU A 1 174 ? -0.616 13.085 -22.830 1.00 53.47 174 LEU A O 1
ATOM 1283 N N . LYS A 1 175 ? 1.233 11.809 -22.792 1.00 54.25 175 LYS A N 1
ATOM 1284 C CA . LYS A 1 175 ? 2.118 12.847 -23.353 1.00 54.25 175 LYS A CA 1
ATOM 1285 C C . LYS A 1 175 ? 1.853 13.065 -24.844 1.00 54.25 175 LYS A C 1
ATOM 1287 O O . LYS A 1 175 ? 1.918 14.201 -25.314 1.00 54.25 175 LYS A O 1
ATOM 1292 N N . SER A 1 176 ? 1.474 12.018 -25.577 1.00 40.12 176 SER A N 1
ATOM 1293 C CA . SER A 1 176 ? 1.169 12.091 -27.014 1.00 40.12 176 SER A CA 1
ATOM 1294 C C . SER A 1 176 ? -0.222 12.654 -27.350 1.00 40.12 176 SER A C 1
ATOM 1296 O O . SER A 1 176 ? -0.436 13.096 -28.479 1.00 40.12 176 SER A O 1
ATOM 1298 N N . LYS A 1 177 ? -1.159 12.729 -26.390 1.00 41.56 177 LYS A N 1
ATOM 1299 C CA . LYS A 1 177 ? -2.546 13.192 -26.630 1.00 41.56 177 LYS A CA 1
ATOM 1300 C C . LYS A 1 177 ? -2.837 14.665 -26.302 1.00 41.56 177 LYS A C 1
ATOM 1302 O O . LYS A 1 177 ? -3.987 15.087 -26.394 1.00 41.56 177 LYS A O 1
ATOM 1307 N N . GLY A 1 178 ? -1.832 15.486 -25.991 1.00 36.03 178 GLY A N 1
ATOM 1308 C CA . GLY A 1 178 ? -2.055 16.926 -25.817 1.00 36.03 178 GLY A CA 1
ATOM 1309 C C . GLY A 1 178 ? -0.826 17.706 -25.373 1.00 36.03 178 GLY A C 1
ATOM 1310 O O . GLY A 1 178 ? -0.585 17.897 -24.183 1.00 36.03 178 GLY A O 1
ATOM 1311 N N . ARG A 1 179 ? -0.073 18.237 -26.338 1.00 39.81 179 ARG A N 1
ATOM 1312 C CA . ARG A 1 179 ? 1.000 19.209 -26.101 1.00 39.81 179 ARG A CA 1
ATOM 1313 C C . ARG A 1 179 ? 0.436 20.489 -25.469 1.00 39.81 179 ARG A C 1
ATOM 1315 O O . ARG A 1 179 ? -0.028 21.359 -26.193 1.00 39.81 179 ARG A O 1
ATOM 1322 N N . ARG A 1 180 ? 0.568 20.649 -24.147 1.00 37.62 180 ARG A N 1
ATOM 1323 C CA . ARG A 1 180 ? 0.833 21.940 -23.475 1.00 37.62 180 ARG A CA 1
ATOM 1324 C C . ARG A 1 180 ? 1.744 21.704 -22.269 1.00 37.62 180 ARG A C 1
ATOM 1326 O O . ARG A 1 180 ? 1.417 20.979 -21.336 1.00 37.62 180 ARG A O 1
ATOM 1333 N N . THR A 1 181 ? 2.908 22.325 -22.367 1.00 36.19 181 THR A N 1
ATOM 1334 C CA . THR A 1 181 ? 3.994 22.449 -21.395 1.00 36.19 181 THR A CA 1
ATOM 1335 C C . THR A 1 181 ? 3.514 22.789 -19.980 1.00 36.19 181 THR A C 1
ATOM 1337 O O . THR A 1 181 ? 2.710 23.703 -19.816 1.00 36.19 181 THR A O 1
ATOM 1340 N N . GLY A 1 182 ? 4.085 22.106 -18.980 1.00 36.06 182 GLY A N 1
ATOM 1341 C CA . GLY A 1 182 ? 4.065 22.497 -17.564 1.00 36.06 182 GLY A CA 1
ATOM 1342 C C . GLY A 1 182 ? 2.830 22.052 -16.772 1.00 36.06 182 GLY A C 1
ATOM 1343 O O . GLY A 1 182 ? 1.710 22.467 -17.053 1.00 36.06 182 GLY A O 1
ATOM 1344 N N . GLY A 1 183 ? 3.034 21.222 -15.745 1.00 32.97 183 GLY A N 1
ATOM 1345 C CA . GLY A 1 183 ? 2.026 20.953 -14.713 1.00 32.97 183 GLY A CA 1
ATOM 1346 C C . GLY A 1 183 ? 2.136 19.552 -14.120 1.00 32.97 183 GLY A C 1
ATOM 1347 O O . GLY A 1 183 ? 1.560 18.616 -14.671 1.00 32.97 183 GLY A O 1
ATOM 1348 N N . SER A 1 184 ? 2.878 19.437 -13.013 1.00 38.31 184 SER A N 1
ATOM 1349 C CA . SER A 1 184 ? 2.987 18.233 -12.181 1.00 38.31 184 SER A CA 1
ATOM 1350 C C . SER A 1 184 ? 1.798 18.119 -11.226 1.00 38.31 184 SER A C 1
ATOM 1352 O O . SER A 1 184 ? 1.480 19.069 -10.510 1.00 38.31 184 SER A O 1
ATOM 1354 N N . GLY A 1 185 ? 1.196 16.929 -11.196 1.00 40.97 185 GLY A N 1
ATOM 1355 C CA . GLY A 1 185 ? 0.252 16.485 -10.178 1.00 40.97 185 GLY A CA 1
ATOM 1356 C C . GLY A 1 185 ? -0.986 15.837 -10.786 1.00 40.97 185 GLY A C 1
ATOM 1357 O O . GLY A 1 185 ? -1.713 16.469 -11.543 1.00 40.97 185 GLY A O 1
ATOM 1358 N N . MET A 1 186 ? -1.250 14.581 -10.433 1.00 42.22 186 MET A N 1
ATOM 1359 C CA . MET A 1 186 ? -2.511 13.902 -10.725 1.00 42.22 186 MET A CA 1
ATOM 1360 C C . MET A 1 186 ? -3.032 13.279 -9.422 1.00 42.22 186 MET A C 1
ATOM 1362 O O . MET A 1 186 ? -2.269 12.627 -8.714 1.00 42.22 186 MET A O 1
ATOM 1366 N N . SER A 1 187 ? -4.294 13.522 -9.068 1.00 48.19 187 SER A N 1
ATOM 1367 C CA . SER A 1 187 ? -4.997 12.890 -7.938 1.00 48.19 187 SER A CA 1
ATOM 1368 C C . SER A 1 187 ? -6.447 12.585 -8.330 1.00 48.19 187 SER A C 1
ATOM 1370 O O . SER A 1 187 ? -7.081 13.380 -9.021 1.00 48.19 187 SER A O 1
ATOM 1372 N N . GLU A 1 188 ? -6.989 11.431 -7.946 1.00 46.28 188 GLU A N 1
ATOM 1373 C CA . GLU A 1 188 ? -8.297 10.952 -8.429 1.00 46.28 188 GLU A CA 1
ATOM 1374 C C . GLU A 1 188 ? -9.484 11.484 -7.602 1.00 46.28 188 GLU A C 1
ATOM 1376 O O . GLU A 1 188 ? -9.359 11.737 -6.403 1.00 46.28 188 GLU A O 1
ATOM 1381 N N . ARG A 1 189 ? -10.654 11.632 -8.245 1.00 31.70 189 ARG A N 1
ATOM 1382 C CA . ARG A 1 189 ? -11.964 11.801 -7.592 1.00 31.70 189 ARG A CA 1
ATOM 1383 C C . ARG A 1 189 ? -12.913 10.738 -8.152 1.00 31.70 189 ARG A C 1
ATOM 1385 O O . ARG A 1 189 ? -13.150 10.715 -9.357 1.00 31.70 189 ARG A O 1
ATOM 1392 N N . ARG A 1 190 ? -13.486 9.885 -7.297 1.00 37.84 190 ARG A N 1
ATOM 1393 C CA . ARG A 1 190 ? -14.515 8.910 -7.703 1.00 37.84 190 ARG A CA 1
ATOM 1394 C C . ARG A 1 190 ? -15.882 9.595 -7.838 1.00 37.84 190 ARG A C 1
ATOM 1396 O O . ARG A 1 190 ? -16.304 10.318 -6.934 1.00 37.84 190 ARG A O 1
ATOM 1403 N N . ARG A 1 191 ? -16.588 9.353 -8.948 1.00 31.97 191 ARG A N 1
ATOM 1404 C CA . ARG A 1 191 ? -18.039 9.583 -9.089 1.00 31.97 191 ARG A CA 1
ATOM 1405 C C . ARG A 1 191 ? -18.746 8.231 -9.119 1.00 31.97 191 ARG A C 1
ATOM 1407 O O . ARG A 1 191 ? -18.293 7.316 -9.799 1.00 31.97 191 ARG A O 1
ATOM 1414 N N . ALA A 1 192 ? -19.872 8.126 -8.419 1.00 35.38 192 ALA A N 1
ATOM 1415 C CA . ALA A 1 192 ? -20.801 7.022 -8.607 1.00 35.38 192 ALA A CA 1
ATOM 1416 C C . ALA A 1 192 ? -21.430 7.150 -10.007 1.00 35.38 192 ALA A C 1
ATOM 1418 O O . ALA A 1 192 ? -22.139 8.119 -10.274 1.00 35.38 192 ALA A O 1
ATOM 1419 N N . GLY A 1 193 ? -21.114 6.210 -10.902 1.00 36.88 193 GLY A N 1
ATOM 1420 C CA . GLY A 1 193 ? -21.671 6.131 -12.257 1.00 36.88 193 GLY A CA 1
ATOM 1421 C C . GLY A 1 193 ? -20.637 6.273 -13.382 1.00 36.88 193 GLY A C 1
ATOM 1422 O O . GLY A 1 193 ? -20.365 7.372 -13.855 1.00 36.88 193 GLY A O 1
ATOM 1423 N N . GLY A 1 194 ? -20.104 5.135 -13.837 1.00 33.31 194 GLY A N 1
ATOM 1424 C CA . GLY A 1 194 ? -19.740 4.859 -15.238 1.00 33.31 194 GLY A CA 1
ATOM 1425 C C . GLY A 1 194 ? -18.540 5.548 -15.902 1.00 33.31 194 GLY A C 1
ATOM 1426 O O . GLY A 1 194 ? -18.142 5.097 -16.969 1.00 33.31 194 GLY A O 1
ATOM 1427 N N . SER A 1 195 ? -17.925 6.587 -15.332 1.00 35.56 195 SER A N 1
ATOM 1428 C CA . SER A 1 195 ? -16.731 7.215 -15.927 1.00 35.56 195 SER A CA 1
ATOM 1429 C C . SER A 1 195 ? -15.760 7.687 -14.849 1.00 35.56 195 SER A C 1
ATOM 1431 O O . SER A 1 195 ? -16.089 8.573 -14.059 1.00 35.56 195 SER A O 1
ATOM 1433 N N . GLY A 1 196 ? -14.550 7.120 -14.834 1.00 37.94 196 GLY A N 1
ATOM 1434 C CA . GLY A 1 196 ? -13.456 7.582 -13.979 1.00 37.94 196 GLY A CA 1
ATOM 1435 C C . GLY A 1 196 ? -13.015 8.995 -14.367 1.00 37.94 196 GLY A C 1
ATOM 1436 O O . GLY A 1 196 ? -12.909 9.318 -15.550 1.00 37.94 196 GLY A O 1
ATOM 1437 N N . THR A 1 197 ? -12.781 9.858 -13.378 1.00 36.50 197 THR A N 1
ATOM 1438 C CA . THR A 1 197 ? -12.264 11.219 -13.584 1.00 36.50 197 THR A CA 1
ATOM 1439 C C . THR A 1 197 ? -10.933 11.391 -12.864 1.00 36.50 197 THR A C 1
ATOM 1441 O O . THR A 1 197 ? -10.850 11.167 -11.657 1.00 36.50 197 THR A O 1
ATOM 1444 N N . TYR A 1 198 ? -9.907 11.849 -13.583 1.00 39.81 198 TYR A N 1
ATOM 1445 C CA . TYR A 1 198 ? -8.613 12.213 -13.006 1.00 39.81 198 TYR A CA 1
ATOM 1446 C C . TYR A 1 198 ? -8.540 13.726 -12.777 1.00 39.81 198 TYR A C 1
AT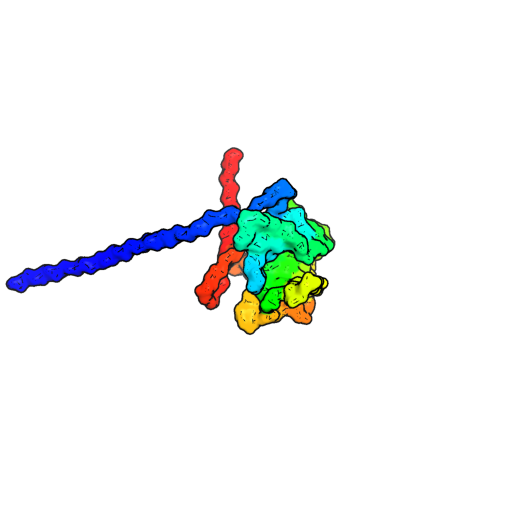OM 1448 O O . TYR A 1 198 ? -8.943 14.506 -13.640 1.00 39.81 198 TYR A O 1
ATOM 1456 N N . THR A 1 199 ? -7.995 14.161 -11.640 1.00 37.44 199 THR A N 1
ATOM 1457 C CA . THR A 1 199 ? -7.746 15.586 -11.368 1.00 37.44 199 THR A CA 1
ATOM 1458 C C . THR A 1 199 ? -6.282 15.887 -11.633 1.00 37.44 199 THR A C 1
ATOM 1460 O O . THR A 1 199 ? -5.414 15.278 -11.014 1.00 37.44 199 THR A O 1
ATOM 1463 N N . LYS A 1 200 ? -5.991 16.840 -12.519 1.00 34.41 200 LYS A N 1
ATOM 1464 C CA . LYS A 1 200 ? -4.646 17.399 -12.693 1.00 34.41 200 LYS A CA 1
ATOM 1465 C C . LYS A 1 200 ? -4.456 18.551 -11.701 1.00 34.41 200 LYS A C 1
ATOM 1467 O O . LYS A 1 200 ? -5.258 19.481 -11.682 1.00 34.41 200 LYS A O 1
ATOM 1472 N N . A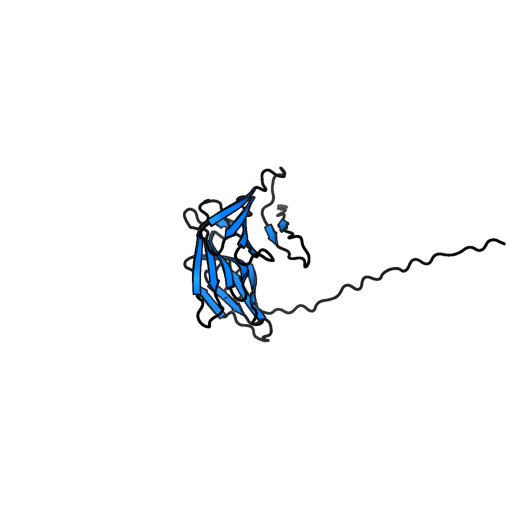RG A 1 201 ? -3.417 18.502 -10.871 1.00 36.94 201 ARG A N 1
ATOM 1473 C CA . ARG A 1 201 ? -2.993 19.606 -10.005 1.00 36.94 201 ARG A CA 1
ATOM 1474 C C . ARG A 1 201 ? -2.100 20.529 -10.839 1.00 36.94 201 ARG A C 1
ATOM 1476 O O . ARG A 1 201 ? -1.117 20.079 -11.415 1.00 36.94 201 ARG A O 1
ATOM 1483 N N . ASN A 1 202 ? -2.448 21.809 -10.928 1.00 30.58 202 ASN A N 1
ATOM 1484 C CA . ASN A 1 202 ? -1.577 22.821 -11.521 1.00 30.58 202 ASN A CA 1
ATOM 1485 C C . ASN A 1 202 ? -0.820 23.519 -10.388 1.00 30.58 202 ASN A C 1
ATOM 1487 O O . ASN A 1 202 ? -1.436 24.199 -9.570 1.00 30.58 202 ASN A O 1
ATOM 1491 N N . HIS A 1 203 ? 0.502 23.366 -10.335 1.00 35.50 203 HIS A N 1
ATOM 1492 C CA . HIS A 1 203 ? 1.342 24.236 -9.517 1.00 35.50 203 HIS A CA 1
ATOM 1493 C C . HIS A 1 203 ? 1.588 25.535 -10.286 1.00 35.50 203 HIS A C 1
ATOM 1495 O O . HIS A 1 203 ? 2.314 25.542 -11.276 1.00 35.50 203 HIS A O 1
ATOM 1501 N N . ASN A 1 204 ? 0.953 26.621 -9.844 1.00 32.78 204 ASN A N 1
ATOM 1502 C CA . ASN A 1 204 ? 1.280 27.967 -10.294 1.00 32.78 204 ASN A CA 1
ATOM 1503 C C . ASN A 1 204 ? 2.316 28.528 -9.311 1.00 32.78 204 ASN A C 1
ATOM 1505 O O . ASN A 1 204 ? 1.976 28.862 -8.179 1.00 32.78 204 ASN A O 1
ATOM 1509 N N . THR A 1 205 ? 3.585 28.576 -9.706 1.00 36.03 205 THR A N 1
ATOM 1510 C CA . THR A 1 205 ? 4.606 29.326 -8.969 1.00 36.03 205 THR A CA 1
ATOM 1511 C C . THR A 1 205 ? 4.532 30.783 -9.409 1.00 36.03 205 THR A C 1
ATOM 1513 O O . THR A 1 205 ? 5.148 31.167 -10.400 1.00 36.03 205 THR A O 1
ATOM 1516 N N . THR A 1 206 ? 3.768 31.605 -8.695 1.00 34.38 206 THR A N 1
ATOM 1517 C CA . THR A 1 206 ? 4.033 33.047 -8.658 1.00 34.38 206 THR A CA 1
ATOM 1518 C C . THR A 1 206 ? 5.128 33.270 -7.627 1.00 34.38 206 THR A C 1
ATOM 1520 O O . THR A 1 206 ? 4.875 33.166 -6.428 1.00 34.38 206 THR A O 1
ATOM 1523 N N . GLY A 1 207 ? 6.352 33.484 -8.112 1.00 32.91 207 GLY A N 1
ATOM 1524 C CA . GLY A 1 207 ? 7.457 33.973 -7.297 1.00 32.91 207 GLY A CA 1
ATOM 1525 C C . GLY A 1 207 ? 7.178 35.401 -6.830 1.00 32.91 207 GLY A C 1
ATOM 1526 O O . GLY A 1 207 ? 6.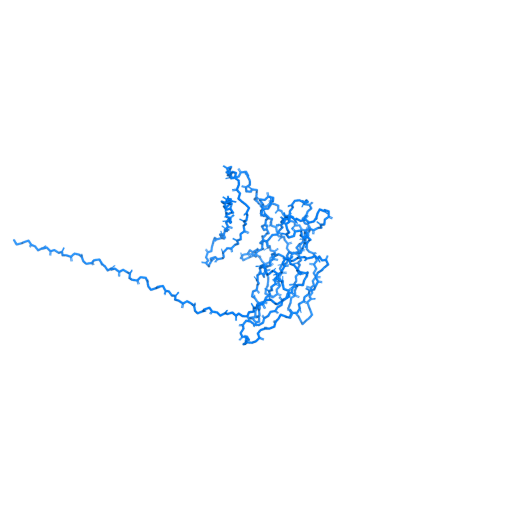673 36.216 -7.605 1.00 32.91 207 GLY A O 1
ATOM 1527 N N . GLY A 1 208 ? 7.483 35.650 -5.560 1.00 30.28 208 GLY A N 1
ATOM 1528 C CA . GLY A 1 208 ? 7.842 36.962 -5.031 1.00 30.28 208 GLY A CA 1
ATOM 1529 C C . GLY A 1 208 ? 9.341 36.987 -4.778 1.00 30.28 208 GLY A C 1
ATOM 1530 O O . GLY A 1 208 ? 9.900 35.886 -4.559 1.00 30.28 208 GLY A O 1
#

Secondary structure (DSSP, 8-state):
------------------PPP------SS---EEEEEE-TTSEEEEEETT-SEEEEEETT-TT---EEEEE-SSSEEEEEEEEETTEEEEEEE-EETTTTEEPTTPPEEEEEEE-SSSSPEEEEEEEE--TT----EEEEETTEEEEEEEEETTTTEEEEEESSSS-EEEEEESSTT--------EEEE--SSS--EEEEP-------

Radius of gyration: 21.4 Å; chains: 1; bounding box: 78×54×47 Å

Foldseek 3Di:
DDDDDDDDDDDPDPDDDDDDDDDQDDDPPPWAWADWDQAPVRWIWIWTQAFQFTWIWRSPDPHIDTDTQDGDPEGTWAEWEQLDHQKIKTWGFHADPVVRFGDAPTWTWIKIWHPVDVRIDIDTQETDPPRRFDFHYWYHDVPDSQWIWTDTQRQQFIWIGGRVHHDIDGDDRPCVVDDDDAFGDWDWDDDDDDDTDIDTHGDDDPDD

Organism: NCBI:txid230809